Protein 8K6Q (pdb70)

InterPro domains:
  IPR000626 Ubiquitin-like domain [PS50053] (55-122)
  IPR001841 Zinc finger, RING-type [PS50089] (282-324)
  IPR001841 Zinc finger, RING-type [SM00184] (282-326)
  IPR001876 Zinc finger, RanBP2-type [PS01358] (197-216)
  IPR001876 Zinc finger, RanBP2-type [PS50199] (197-222)
  IPR001876 Zinc finger, RanBP2-type [SM00547] (195-219)
  IPR013083 Zinc finger, RING/FYVE/PHD-type [G3DSA:3.30.40.10] (276-365)
  IPR017907 Zinc finger, RING-type, conserved site [PS00518] (300-309)
  IPR027370 Zinc finger, RING-type, eukaryotic [PF13445] (282-324)
  IPR029071 Ubiquitin-like domain superfamily [SSF54236] (49-130)
  IPR036443 Zinc finger, RanBP2-ty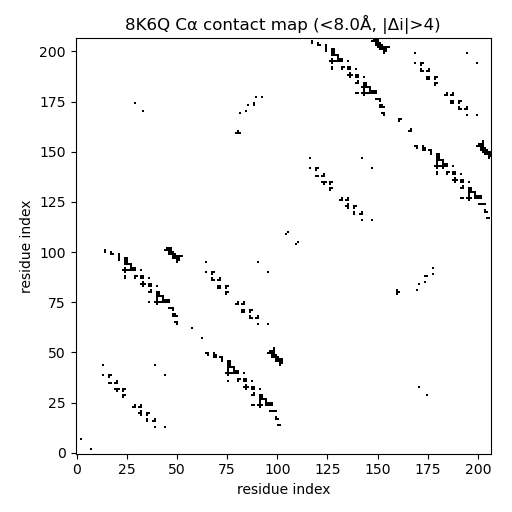pe superfamily [SSF90209] (192-220)
  IPR044066 TRIAD supradomain [PS51873] (278-506)
  IPR047557 Heme-oxidized IRP2 ubiquitin ligase 1, Rcat domain [cd20358] (438-510)
  IPR047558 Heme-oxidized IRP2 ubiquitin ligase 1, BRcat domain [cd20345] (361-425)
  IPR047559 Heme-oxidized IRP2 ubiquitin ligase 1, modified RING finger, HC subclass [cd16633] (273-328)
  IPR051628 Linear Ubiquitination-Associated E3 Ligases [PTHR22770] (3-498)
  IPR057468 HOIL-1/Sharpin, LUBAC thetering domain [PF25393] (10-51)

Radius of gyration: 19.01 Å; Cα contacts (8 Å, |Δi|>4): 350; chains: 4; bounding box: 52×43×64 Å

Solvent-accessible surface area: 12321 Å² total; per-residue (Å²): 97,141,68,38,139,133,113,94,89,101,54,118,82,6,90,69,27,4,133,47,0,30,193,6,0,51,50,22,66,40,76,63,0,0,107,6,0,8,65,0,0,82,106,147,11,68,0,19,4,113,43,125,86,154,116,80,183,155,85,124,105,44,79,87,5,62,96,36,2,120,41,0,11,165,5,0,34,43,9,49,13,50,55,0,0,92,2,0,1,10,0,0,55,59,147,14,78,4,40,26,115,42,147,96,137,72,43,147,136,100,67,99,113,55,111,81,9,89,103,30,5,128,46,0,28,190,6,0,49,50,23,66,55,105,64,0,26,127,6,0,48,56,0,0,93,103,151,8,69,5,18,4,89,50,131,93,145,131,149,132,45,166,52,126,125,55,43,84,5,31,12,22,2,16,3,0,16,48,6,0,37,32,19,67,73,116,55,0,54,129,4,0,62,39,0,0,99,53,149,14,77,4,43,26,107,42,154

Foldseek 3Di:
DPPDPVVVVVVVVLVVLVVQLVVCVVVVVVVSNVVSVVVCVVVVDPDDDDDDDDDDD/DDPLVVVLVVLVVQLVVCVVVVNVVSVVVSVVSCVVVVPDDDDDDD/DPPDPVVVVVVVVLVVLVVQLVVCVVVVVVVSNVVSVVVCVVVVPPDDDDDDDDDD/DDPDDLSVVLVVLVVQLVVCVVVVNVVSVVVSVVSCVVVVPDDDDDDD

Sequence (207 aa):
GPGSEFMDEKTKKAEEMALSLTRAVAGGDEQVAMKCAIWLAEQRVPLSVQLKPEVSPMDEKTKKAEEMALSLTRAVAGGDEQVAMKCAIWLAEQRVPLSVQLKGPGSEFMDEKTKKAEEMALSLTTRAVAGGDEQVAMKCAIWLAEQRVPLSVQLKPEVSEFMDEKTKKAEEEMALSLTRAVAGGDEQVAMKCAIWLAEQRVPLSVQLK

GO terms:
  GO:0140311 protein sequestering activity (F, IDA)
  GO:0005515 protein binding (F, IPI)
  GO:0097039 protein linear polyubiquitination (P, IDA)
  GO:0004842 ubiquitin-protein transferase activity (F, IDA)
  GO:0043123 positive regulation of canonical NF-kappaB signal transduction (P, IDA)
  GO:0043130 ubiquitin binding (F, IDA)
  GO:0071797 LUBAC complex (C, IDA)
  GO:0050852 T cell receptor signaling pathway (P, IDA)
  GO:0000209 protein polyubiquitination (P, IDA)
  GO:0061630 ubiquitin protein ligase activity (F, EXP)
  GO:0042742 defense response to bacterium (P, IMP)
  GO:0043161 proteasome-mediated ubiquitin-dependent protein catabolic process (P, IMP)
  GO:0005829 cytosol (C, TAS)
  GO:0042802 identical protein binding (F, IPI)
  GO:0003713 transcription coactivator activity (F, IDA)

B-factor: mean 28.7, std 14.28, range [12.23, 92.23]

Organism: Homo sapiens (NCBI:txid9606)

Secondary structure (DSSP, 8-state):
-TT-HHHHHHHHHHHHHHHHHHHHHHHT-HHHHHHHHHHHHHHT--EEEEEPPPP-/-TT-HHHHHHHHHHHHHHHHHHHHHHTT-HHHHHHHHHHHHHHT--EEEEEPPP---/--SSHHHHHHHHHHHHHHHHHHHT-HHHHHHHHHHHHHHT--EEEEE-/--HHHHHHHHHHHHHHHHHHHT-HHHHHHHHHHHHHTT--EEEEE-

Nearest PDB structures (foldseek):
  5y3t-assembly1_C  TM=9.744E-01  e=4.921E-02  Mus musculus
  5hea-assembly1_A  TM=7.546E-01  e=6.068E+00  Streptococcus parasanguinis FW213
  8k6q-assembly1_D  TM=1.009E+00  e=1.073E-05  Homo sapiens
  5y3t-assembly1_C  TM=9.885E-01  e=4.835E-02  Mus musculus
  4g07-assembly1_A-2  TM=8.315E-01  e=4.672E+00  Brucella suis 1330

Structure (mmCIF, N/CA/C/O backbone):
data_8K6Q
#
_entry.id   8K6Q
#
_cell.length_a   44.584
_cell.length_b   36.706
_cell.length_c   54.581
_cell.angle_alpha   90.000
_cell.angle_beta   95.251
_cell.angle_gamma   90.000
#
_symmetry.space_group_name_H-M   'P 1 21 1'
#
loop_
_entity.id
_entity.type
_entity.pdbx_description
1 polymer 'RanBP-type and C3HC4-type zinc finger-containing protein 1'
2 water water
#
loop_
_atom_site.group_PDB
_atom_site.id
_atom_site.type_symbol
_atom_site.label_atom_id
_atom_site.label_alt_id
_atom_site.label_comp_id
_atom_site.label_asym_id
_atom_site.label_entity_id
_atom_site.label_seq_id
_atom_site.pdbx_PDB_ins_code
_atom_site.Cartn_x
_atom_site.Cartn_y
_atom_site.Cartn_z
_atom_site.occupancy
_atom_site.B_iso_or_equiv
_atom_site.auth_seq_id
_atom_site.auth_comp_id
_atom_site.auth_asym_id
_atom_site.auth_atom_id
_atom_site.pdbx_PDB_model_num
ATOM 1 N N . GLY A 1 1 ? 3.85700 17.19500 -44.33800 1.000 63.47866 -5 GLY B N 1
ATOM 2 C CA . GLY A 1 1 ? 3.60600 18.36000 -43.51000 1.000 66.38954 -5 GLY B CA 1
ATOM 3 C C . GLY A 1 1 ? 2.20200 18.39000 -42.94000 1.000 67.57652 -5 GLY B C 1
ATOM 4 O O . GLY A 1 1 ? 1.57000 17.34500 -42.78000 1.000 65.82895 -5 GLY B O 1
ATOM 5 N N . PRO A 1 2 ? 1.70700 19.58800 -42.63500 1.000 69.97155 -4 PRO B N 1
ATOM 6 C CA . PRO A 1 2 ? 0.35600 19.70500 -42.07800 1.000 67.98710 -4 PRO B CA 1
ATOM 7 C C . PRO A 1 2 ? -0.70100 19.32100 -43.10200 1.000 59.81507 -4 PRO B C 1
ATOM 8 O O . PRO A 1 2 ? -0.56500 19.57500 -44.30100 1.000 60.28091 -4 PRO B O 1
ATOM 12 N N . GLY A 1 3 ? -1.76700 18.70000 -42.61100 1.000 46.38451 -3 GLY B N 1
ATOM 13 C CA . GLY A 1 3 ? -2.83400 18.26200 -43.48800 1.000 40.08902 -3 GLY B CA 1
ATOM 14 C C . GLY A 1 3 ? -2.48100 17.08100 -44.36700 1.000 36.34910 -3 GLY B C 1
ATOM 15 O O . GLY A 1 3 ? -2.85700 17.05800 -45.54600 1.000 41.50761 -3 GLY B O 1
ATOM 16 N N . SER A 1 4 ? -1.78500 16.09200 -43.82800 1.000 26.40317 -2 SER B N 1
ATOM 17 C CA . SER A 1 4 ? -1.34600 14.98600 -44.66000 1.000 23.53703 -2 SER B CA 1
ATOM 18 C C . SER A 1 4 ? -2.40800 13.88900 -44.70400 1.000 21.81841 -2 SER B C 1
ATOM 19 O O . SER A 1 4 ? -3.25200 13.76000 -43.81400 1.000 21.34203 -2 SER B O 1
ATOM 22 N N . GLU A 1 5 ? -2.30900 13.04700 -45.73200 1.000 19.24441 -1 GLU B N 1
ATOM 23 C CA . GLU A 1 5 ? -3.16500 11.86900 -45.79100 1.000 19.47339 -1 GLU B CA 1
ATOM 24 C C . GLU A 1 5 ? -2.96300 10.97700 -44.57200 1.000 16.91519 -1 GLU B C 1
ATOM 25 O O . GLU A 1 5 ? -3.93100 10.43000 -44.03400 1.000 19.26284 -1 GLU B O 1
ATOM 31 N N . PHE A 1 6 ? -1.71100 10.81400 -44.13000 1.000 17.82056 0 PHE B N 1
ATOM 32 C CA . PHE A 1 6 ? -1.42800 9.97300 -42.97000 1.000 13.95694 0 PHE B CA 1
ATOM 33 C C . PHE A 1 6 ? -2.11000 10.51600 -41.73400 1.000 15.82821 0 PHE B C 1
ATOM 34 O O . PHE A 1 6 ? -2.69300 9.75900 -40.94500 1.000 19.22336 0 PHE B O 1
ATOM 42 N N . MET A 1 7 ? -2.01600 11.83000 -41.52900 1.000 16.72043 1 MET B N 1
ATOM 43 C CA . MET A 1 7 ? -2.64400 12.41000 -40.34900 1.000 17.30734 1 MET B CA 1
ATOM 44 C C . MET A 1 7 ? -4.15100 12.19200 -40.37600 1.000 20.67616 1 MET B C 1
ATOM 45 O O . MET A 1 7 ? -4.77200 11.93000 -39.33800 1.000 19.56814 1 MET B O 1
ATOM 50 N N . ASP A 1 8 ? -4.76400 12.27800 -41.55700 1.000 19.32600 2 ASP B N 1
ATOM 51 C CA . ASP A 1 8 ? -6.19900 12.03500 -41.62700 1.000 17.27839 2 ASP B CA 1
ATOM 52 C C . ASP A 1 8 ? -6.52200 10.57200 -41.35800 1.000 20.81565 2 ASP B C 1
ATOM 53 O O . ASP A 1 8 ? -7.53100 10.27200 -40.70300 1.000 19.95239 2 ASP B O 1
ATOM 58 N N . GLU A 1 9 ? -5.67600 9.65400 -41.83100 1.000 22.58429 3 GLU B N 1
ATOM 59 C CA . GLU A 1 9 ? -5.86300 8.24100 -41.49700 1.000 21.57364 3 GLU B CA 1
ATOM 60 C C . GLU A 1 9 ? -5.79600 8.02500 -39.99100 1.000 18.79173 3 GLU B C 1
ATOM 61 O O . GLU A 1 9 ? -6.63100 7.31500 -39.41300 1.000 20.57878 3 GLU B O 1
ATOM 67 N N . LYS A 1 10 ? -4.80400 8.62300 -39.33200 1.000 18.53380 4 LYS B N 1
ATOM 68 C CA . LYS A 1 10 ? -4.63000 8.37400 -37.90100 1.000 16.86518 4 LYS B CA 1
ATOM 69 C C . LYS A 1 10 ? -5.71800 9.05900 -37.08700 1.000 23.38438 4 LYS B C 1
ATOM 70 O O . LYS A 1 10 ? -6.14800 8.53100 -36.05200 1.000 20.46561 4 LYS B O 1
ATOM 76 N N . THR A 1 11 ? -6.18100 10.22600 -37.53700 1.000 18.91016 5 THR B N 1
ATOM 77 C CA . THR A 1 11 ? -7.27600 10.89100 -36.83600 1.000 19.75237 5 THR B CA 1
ATOM 78 C C . THR A 1 11 ? -8.55400 10.07700 -36.94900 1.000 21.33940 5 THR B C 1
ATOM 79 O O . THR A 1 11 ? -9.30900 9.95100 -35.97500 1.000 19.94976 5 THR B O 1
ATOM 83 N N . LYS A 1 12 ? -8.80500 9.51600 -38.13600 1.000 20.97357 6 LYS B N 1
ATOM 84 C CA . LYS A 1 12 ? -9.95900 8.64600 -38.33000 1.000 22.11844 6 LYS B CA 1
ATOM 85 C C . LYS A 1 12 ? -9.89600 7.44900 -37.38900 1.000 21.21833 6 LYS B C 1
ATOM 86 O O . LYS A 1 12 ? -10.90000 7.08700 -36.76000 1.000 21.36835 6 LYS B O 1
ATOM 92 N N . LYS A 1 13 ? -8.71400 6.84000 -37.26200 1.000 19.23652 7 LYS B N 1
ATOM 93 C CA . LYS A 1 13 ? -8.55400 5.70000 -36.36600 1.000 20.25506 7 LYS B CA 1
ATOM 94 C C . LYS A 1 13 ? -8.78400 6.11600 -34.91800 1.000 22.39216 7 LYS B C 1
ATOM 95 O O . LYS A 1 13 ? -9.46600 5.41500 -34.16000 1.000 20.03924 7 LYS B O 1
ATOM 101 N N . ALA A 1 14 ? -8.24100 7.26400 -34.52000 1.000 16.53356 8 ALA B N 1
ATOM 102 C CA . ALA A 1 14 ? -8.44200 7.71300 -33.14000 1.000 15.67293 8 ALA B CA 1
ATOM 103 C C . ALA A 1 14 ? -9.90700 8.01500 -32.85000 1.000 20.37613 8 ALA B C 1
ATOM 104 O O . ALA A 1 14 ? -10.39600 7.73600 -31.74500 1.000 19.24178 8 ALA B O 1
ATOM 106 N N . GLU A 1 15 ? -10.62500 8.59400 -33.81400 1.000 15.89927 9 GLU B N 1
ATOM 107 C CA . GLU A 1 15 ? -12.05000 8.83900 -33.59800 1.000 21.24465 9 GLU B CA 1
ATOM 108 C C . GLU A 1 15 ? -12.83100 7.53500 -33.45000 1.000 20.88408 9 GLU B C 1
ATOM 109 O O . GLU A 1 15 ? -13.73600 7.44100 -32.60700 1.000 19.83133 9 GLU B O 1
ATOM 115 N N . GLU A 1 16 ? -12.50900 6.52700 -34.26400 1.000 16.85465 10 GLU B N 1
ATOM 116 C CA . GLU A 1 16 ? -13.10300 5.19900 -34.10200 1.000 16.65726 10 GLU B CA 1
ATOM 117 C C . GLU A 1 16 ? -12.86700 4.66000 -32.70000 1.000 18.82594 10 GLU B C 1
ATOM 118 O O . GLU A 1 16 ? -13.77700 4.09600 -32.07200 1.000 19.30495 10 GLU B O 1
ATOM 124 N N . MET A 1 17 ? -11.62900 4.76900 -32.21500 1.000 18.64960 11 MET B N 1
ATOM 125 C CA . MET A 1 17 ? -11.30900 4.23400 -30.89700 1.000 17.61264 11 MET B CA 1
ATOM 126 C C . MET A 1 17 ? -12.02500 5.00200 -29.80300 1.000 18.68119 11 MET B C 1
ATOM 127 O O . MET A 1 17 ? -12.41200 4.41200 -28.78500 1.000 20.37086 11 MET B O 1
ATOM 132 N N . ALA A 1 18 ? -12.20400 6.31700 -29.97600 1.000 17.08100 12 ALA B N 1
AT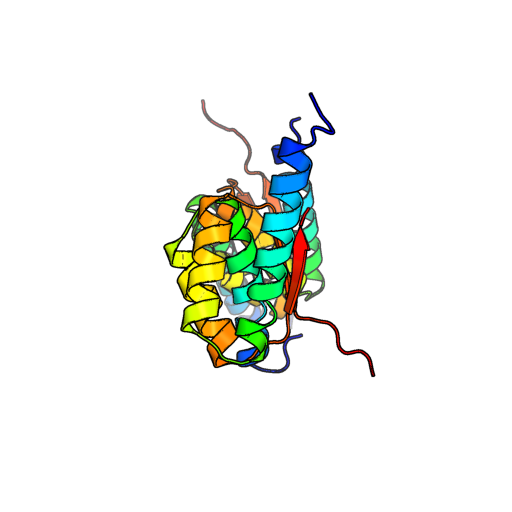OM 133 C CA . ALA A 1 18 ? -12.96900 7.05900 -28.97900 1.000 18.02058 12 ALA B CA 1
ATOM 134 C C . ALA A 1 18 ? -14.42100 6.60200 -28.95200 1.000 19.12861 12 ALA B C 1
ATOM 135 O O . ALA A 1 18 ? -15.02000 6.47600 -27.87500 1.000 18.38115 12 ALA B O 1
ATOM 137 N N . LEU A 1 19 ? -15.00900 6.36600 -30.12500 1.000 18.54696 13 LEU B N 1
ATOM 138 C CA . LEU A 1 19 ? -16.37700 5.86100 -30.18100 1.000 14.19644 13 LEU B CA 1
ATOM 139 C C . LEU A 1 19 ? -16.46700 4.46000 -29.58400 1.000 15.79926 13 LEU B C 1
ATOM 140 O O . LEU A 1 19 ? -17.43800 4.13600 -28.89000 1.000 20.13926 13 LEU B O 1
ATOM 145 N N . SER A 1 20 ? -15.44900 3.62100 -29.81900 1.000 16.15194 14 SER B N 1
ATOM 146 C CA . SER A 1 20 ? -15.44400 2.27300 -29.24400 1.000 16.05982 14 SER B CA 1
ATOM 147 C C . SER A 1 20 ? -15.32500 2.33100 -27.72500 1.000 15.61766 14 SER B C 1
ATOM 148 O O . SER A 1 20 ? -15.97500 1.56000 -27.01000 1.000 17.55210 14 SER B O 1
ATOM 151 N N . LEU A 1 21 ? -14.52100 3.26300 -27.21600 1.000 15.70451 15 LEU B N 1
ATOM 152 C CA . LEU A 1 21 ? -14.46200 3.47100 -25.77100 1.000 15.81769 15 LEU B CA 1
ATOM 153 C C . LEU A 1 21 ? -15.82400 3.86100 -25.21400 1.000 16.18352 15 LEU B C 1
ATOM 154 O O . LEU A 1 21 ? -16.27000 3.30900 -24.20100 1.000 15.58871 15 LEU B O 1
ATOM 159 N N . THR A 1 22 ? -16.49500 4.83100 -25.85100 1.000 14.73335 16 THR B N 1
ATOM 160 C CA . THR A 1 22 ? -17.79600 5.28100 -25.36200 1.000 13.80429 16 THR B CA 1
ATOM 161 C C . THR A 1 22 ? -18.78800 4.12500 -25.29300 1.000 16.60989 16 THR B C 1
ATOM 162 O O . THR A 1 22 ? -19.49800 3.95500 -24.29200 1.000 16.82307 16 THR B O 1
ATOM 166 N N . ARG A 1 23 ? -18.86600 3.33200 -26.36700 1.000 15.37816 17 ARG B N 1
ATOM 167 C CA . ARG A 1 23 ? -19.81200 2.21800 -26.40500 1.000 14.47279 17 ARG B CA 1
ATOM 168 C C . ARG A 1 23 ? -19.46200 1.16800 -25.36300 1.000 17.61001 17 ARG B C 1
ATOM 169 O O . ARG A 1 23 ? -20.34400 0.68600 -24.64300 1.000 19.18388 17 ARG B O 1
ATOM 177 N N . ALA A 1 24 ? -18.17600 0.82300 -25.25300 1.000 16.23616 18 ALA B N 1
ATOM 178 C CA . ALA A 1 24 ? -17.76000 -0.17700 -24.27300 1.000 16.77306 18 ALA B CA 1
ATOM 179 C C . ALA A 1 24 ? -18.08500 0.26700 -22.86200 1.000 16.52303 18 ALA B C 1
ATOM 180 O O . ALA A 1 24 ? -18.59000 -0.51800 -22.05300 1.000 19.41549 18 ALA B O 1
ATOM 182 N N . VAL A 1 25 ? -17.80300 1.52900 -22.53700 1.000 15.48870 19 VAL B N 1
ATOM 183 C CA . VAL A 1 25 ? -18.11500 2.01300 -21.20200 1.000 14.75703 19 VAL B CA 1
ATOM 184 C C . VAL A 1 25 ? -19.61600 1.97400 -20.95100 1.000 20.36034 19 VAL B C 1
ATOM 185 O O . VAL A 1 25 ? -20.06800 1.53500 -19.88900 1.000 19.78658 19 VAL B O 1
ATOM 189 N N . ALA A 1 26 ? -20.41200 2.41000 -21.92800 1.000 18.75751 20 ALA B N 1
ATOM 190 C CA . ALA A 1 26 ? -21.86100 2.44300 -21.75700 1.000 19.83133 20 ALA B CA 1
ATOM 191 C C . ALA A 1 26 ? -22.44200 1.05200 -21.53300 1.000 22.95538 20 ALA B C 1
ATOM 192 O O . ALA A 1 26 ? -23.42800 0.89800 -20.79600 1.000 23.31859 20 ALA B O 1
ATOM 194 N N . GLY A 1 27 ? -21.86300 0.03800 -22.15800 1.000 19.23652 21 GLY B N 1
ATOM 195 C CA . GLY A 1 27 ? -22.33200 -1.32900 -22.03700 1.000 20.69722 21 GLY B CA 1
ATOM 196 C C . GLY A 1 27 ? -21.67500 -2.15600 -20.95600 1.000 21.32887 21 GLY B C 1
ATOM 197 O O . GLY A 1 27 ? -21.97500 -3.35400 -20.83300 1.000 25.28987 21 GLY B O 1
ATOM 198 N N . GLY A 1 28 ? -20.77800 -1.56500 -20.17200 1.000 19.94450 22 GLY B N 1
ATOM 199 C CA . GLY A 1 28 ? -20.10000 -2.30600 -19.12600 1.000 22.41848 22 GLY B CA 1
ATOM 200 C C . GLY A 1 28 ? -19.07000 -3.30000 -19.61300 1.000 24.89509 22 GLY B C 1
ATOM 201 O O . GLY A 1 28 ? -18.77100 -4.26700 -18.90700 1.000 27.49277 22 GLY B O 1
ATOM 202 N N . ASP A 1 29 ? -18.51000 -3.08600 -20.80400 1.000 22.85537 23 ASP B N 1
ATOM 203 C CA . ASP A 1 29 ? -17.51000 -3.98700 -21.38400 1.000 20.89987 23 ASP B CA 1
ATOM 204 C C . ASP A 1 29 ? -16.13800 -3.54500 -20.88500 1.000 24.86614 23 ASP B C 1
ATOM 205 O O . ASP A 1 29 ? -15.41900 -2.79300 -21.54800 1.000 23.24226 23 ASP B O 1
ATOM 210 N N . GLU A 1 30 ? -15.76000 -4.04700 -19.70800 1.000 26.44264 24 GLU B N 1
ATOM 211 C CA . GLU A 1 30 ? -14.57100 -3.54700 -19.02400 1.000 23.55809 24 GLU B CA 1
ATOM 212 C C . GLU A 1 30 ? -13.29400 -3.86800 -19.79100 1.000 25.30830 24 GLU B C 1
ATOM 213 O O . GLU A 1 30 ? -12.37200 -3.04000 -19.83600 1.000 24.16606 24 GLU B O 1
ATOM 219 N N . GLN A 1 31 ? -13.21600 -5.05500 -20.40900 1.000 26.80585 25 GLN B N 1
ATOM 220 C CA . GLN A 1 31 ? -11.98900 -5.42500 -21.10700 1.000 27.79017 25 GLN B CA 1
ATOM 221 C C . GLN A 1 31 ? -11.76900 -4.55500 -22.33400 1.000 23.45281 25 GLN B C 1
ATOM 222 O O . GLN A 1 31 ? -10.65300 -4.07500 -22.57000 1.000 25.95311 25 GLN B O 1
ATOM 228 N N . VAL A 1 32 ? -12.81900 -4.32600 -23.12000 1.000 24.47399 26 VAL B N 1
ATOM 229 C CA . VAL A 1 32 ? -12.67800 -3.49000 -24.30500 1.000 21.32361 26 VAL B CA 1
ATOM 230 C C . VAL A 1 32 ? -12.42300 -2.03700 -23.90700 1.000 21.36309 26 VAL B C 1
ATOM 231 O O . VAL A 1 32 ? -11.62100 -1.33800 -24.54000 1.000 21.44468 26 VAL B O 1
ATOM 235 N N . ALA A 1 33 ? -13.10000 -1.55400 -22.86200 1.000 19.62604 27 ALA B N 1
ATOM 236 C CA . ALA A 1 33 ? -12.85000 -0.18500 -22.41400 1.000 16.62305 27 ALA B CA 1
ATOM 237 C C . ALA A 1 33 ? -11.38500 0.01800 -22.04500 1.000 16.64673 27 ALA B C 1
ATOM 238 O O . ALA A 1 33 ? -10.77500 1.02900 -22.41600 1.000 18.41273 27 ALA B O 1
ATOM 240 N N . MET A 1 34 ? -10.79500 -0.92900 -21.31100 1.000 19.79185 28 MET B N 1
ATOM 241 C CA . MET A 1 34 ? -9.39100 -0.78400 -20.93900 1.000 22.12371 28 MET B CA 1
ATOM 242 C C . MET A 1 34 ? -8.47700 -0.80900 -22.16100 1.000 22.97381 28 MET B C 1
ATOM 243 O O . MET A 1 34 ? -7.52500 -0.02400 -22.24200 1.000 20.11031 28 MET B O 1
ATOM 248 N N . LYS A 1 35 ? -8.71900 -1.73200 -23.10300 1.000 21.06305 29 LYS B N 1
ATOM 249 C CA . LYS A 1 35 ? -7.85800 -1.79500 -24.28500 1.000 19.32337 29 LYS B CA 1
ATOM 250 C C . LYS A 1 35 ? -7.98300 -0.53300 -25.13000 1.000 20.04451 29 LYS B C 1
ATOM 251 O O . LYS A 1 35 ? -6.98100 -0.05700 -25.67900 1.000 22.55797 29 LYS B O 1
ATOM 257 N N . CYS A 1 36 ? -9.19200 0.03600 -25.23200 1.000 19.77869 30 CYS B N 1
ATOM 258 C CA . CYS A 1 36 ? -9.35200 1.30100 -25.95100 1.000 18.60486 30 CYS B CA 1
ATOM 259 C C . CYS A 1 36 ? -8.59200 2.42900 -25.25500 1.000 21.21570 30 CYS B C 1
ATOM 260 O O . CYS A 1 36 ? -7.92700 3.24100 -25.91200 1.000 21.47100 30 CYS B O 1
ATOM 263 N N . ALA A 1 37 ? -8.67700 2.49300 -23.92700 1.000 18.65750 31 ALA B N 1
ATOM 264 C CA . ALA A 1 37 ? -7.97700 3.56100 -23.21200 1.000 19.63130 31 ALA B CA 1
ATOM 265 C C . ALA A 1 37 ? -6.46300 3.40400 -23.32200 1.000 22.48691 31 ALA B C 1
ATOM 266 O O . ALA A 1 37 ? -5.74600 4.40500 -23.48700 1.000 22.41848 31 ALA B O 1
ATOM 268 N N . ILE A 1 38 ? -5.95100 2.16800 -23.24600 1.000 18.63118 32 ILE B N 1
ATOM 269 C CA . ILE A 1 38 ? -4.51800 1.92000 -23.44800 1.000 22.59745 32 ILE B CA 1
ATOM 270 C C . ILE A 1 38 ? -4.07300 2.44700 -24.80200 1.000 22.68167 32 ILE B C 1
ATOM 271 O O . ILE A 1 38 ? -3.04400 3.13200 -24.92500 1.000 23.16330 32 ILE B O 1
ATOM 276 N N . TRP A 1 39 ? -4.81900 2.10300 -25.85000 1.000 22.74746 33 TRP B N 1
ATOM 277 C CA . TRP A 1 39 ? -4.45200 2.51300 -27.19800 1.000 23.66336 33 TRP B CA 1
ATOM 278 C C . TRP A 1 39 ? -4.42600 4.03100 -27.30800 1.000 27.53225 33 TRP B C 1
ATOM 279 O O . TRP A 1 39 ? -3.47600 4.61400 -27.84100 1.000 23.84496 33 TRP B O 1
ATOM 290 N N . LEU A 1 40 ? -5.46900 4.68500 -26.79400 1.000 21.76840 34 LEU B N 1
ATOM 291 C CA . LEU A 1 40 ? -5.53300 6.14200 -26.84900 1.000 16.76517 34 LEU B CA 1
ATOM 292 C C . LEU A 1 40 ? -4.37600 6.77700 -26.09400 1.000 22.77642 34 LEU B C 1
ATOM 293 O O . LEU A 1 40 ? -3.77900 7.75400 -26.56100 1.000 22.22372 34 LEU B O 1
ATOM 298 N N . ALA A 1 41 ? -4.03400 6.22800 -24.92900 1.000 20.63668 35 ALA B N 1
ATOM 299 C CA . ALA A 1 41 ? -2.94100 6.80100 -24.15000 1.000 19.39443 35 ALA B CA 1
ATOM 300 C C . ALA A 1 41 ? -1.59200 6.58800 -24.83400 1.000 28.63238 35 ALA B C 1
ATOM 301 O O . ALA A 1 41 ? -0.73900 7.48000 -24.81200 1.000 25.26092 35 ALA B O 1
ATOM 303 N N . GLU A 1 42 ? -1.37700 5.41200 -25.43100 1.000 22.58165 36 GLU B N 1
ATOM 304 C CA . GLU A 1 42 ? -0.13600 5.15600 -26.16300 1.000 24.38187 36 GLU B CA 1
ATOM 305 C C . GLU A 1 42 ? 0.07200 6.18400 -27.26500 1.000 26.55845 36 GLU B C 1
ATOM 306 O O . GLU A 1 42 ? 1.20100 6.62100 -27.51500 1.000 34.79628 36 GLU B O 1
ATOM 312 N N . GLN A 1 43 ? -1.00700 6.60400 -27.91900 1.000 24.55294 37 GLN B N 1
ATOM 313 C CA . GLN A 1 43 ? -0.91200 7.57300 -29.00000 1.000 24.77139 37 GLN B CA 1
ATOM 314 C C . GLN A 1 43 ? -0.93600 9.01500 -28.51900 1.000 24.08973 37 GLN B C 1
ATOM 315 O O . GLN A 1 43 ? -0.72300 9.92400 -29.32900 1.000 25.32146 37 GLN B O 1
ATOM 321 N N . ARG A 1 44 ? -1.18100 9.24200 -27.22700 1.000 23.01329 38 ARG B N 1
ATOM 322 C CA . ARG A 1 44 ? -1.23200 10.58200 -26.64200 1.000 24.81087 38 ARG B CA 1
ATOM 323 C C . ARG A 1 44 ? -2.18500 11.48500 -27.42200 1.000 25.24250 38 ARG B C 1
ATOM 324 O O . ARG A 1 44 ? -1.88000 12.63400 -27.75000 1.000 27.96388 38 ARG B O 1
ATOM 332 N N . VAL A 1 45 ? -3.35800 10.93900 -27.71600 1.000 23.07119 39 VAL B N 1
ATOM 333 C CA . VAL A 1 45 ? -4.40700 11.65700 -28.44900 1.000 25.07406 39 VAL B CA 1
ATOM 334 C C . VAL A 1 45 ? -4.92900 12.80100 -27.59100 1.000 27.56646 39 VAL B C 1
ATOM 335 O O . VAL A 1 45 ? -5.15900 12.60600 -26.38500 1.000 29.59829 39 VAL B O 1
ATOM 339 N N . PRO A 1 46 ? -5.13100 14.01600 -28.14100 1.000 26.29526 40 PRO B N 1
ATOM 340 C CA . PRO A 1 46 ? -5.75000 15.09500 -27.35400 1.000 25.78467 40 PRO B CA 1
ATOM 341 C C . PRO A 1 46 ? -7.24300 14.87300 -27.18200 1.000 28.43762 40 PRO B C 1
ATOM 342 O O . PRO A 1 46 ? -8.07000 15.43000 -27.90800 1.000 33.36189 40 PRO B O 1
ATOM 346 N N . LEU A 1 47 ? -7.58800 14.04700 -26.21300 1.000 27.72174 41 LEU B N 1
ATOM 347 C CA . LEU A 1 47 ? -8.94200 13.55500 -26.03400 1.000 30.54050 41 LEU B CA 1
ATOM 348 C C . LEU A 1 47 ? -9.63800 14.36500 -24.95100 1.000 29.86148 41 LEU B C 1
ATOM 349 O O . LEU A 1 47 ? -9.03000 14.70100 -23.93100 1.000 38.77833 41 LEU B O 1
ATOM 354 N N . SER A 1 48 ? -10.90200 14.70400 -25.18300 1.000 18.55749 42 SER B N 1
ATOM 355 C CA . SER A 1 48 ? -11.76100 15.28700 -24.15700 1.000 17.61264 42 SER B CA 1
ATOM 356 C C . SER A 1 48 ? -12.81900 14.27300 -23.75800 1.000 18.08901 42 SER B C 1
ATOM 357 O O . SER A 1 48 ? -13.69700 13.94500 -24.56600 1.000 16.35986 42 SER B O 1
ATOM 360 N N . VAL A 1 49 ? -12.78600 13.81400 -22.50000 1.000 18.39694 43 VAL B N 1
ATOM 361 C CA . VAL A 1 49 ? -13.75700 12.84900 -21.99000 1.000 17.53894 43 VAL B CA 1
ATOM 362 C C . VAL A 1 49 ? -14.64400 13.56500 -20.98100 1.000 17.36261 43 VAL B C 1
ATOM 363 O O . VAL A 1 49 ? -14.16100 14.02500 -19.94000 1.000 21.60259 43 VAL B O 1
ATOM 367 N N . GLN A 1 50 ? -15.93200 13.69400 -21.29000 1.000 15.94665 44 GLN B N 1
ATOM 368 C CA . GLN A 1 50 ? -16.88200 14.30900 -20.36600 1.000 14.59122 44 GLN B CA 1
ATOM 369 C C . GLN A 1 50 ? -18.07500 13.39100 -20.13700 1.000 14.18328 44 GLN B C 1
ATOM 370 O O . GLN A 1 50 ? -18.31100 12.43300 -20.87600 1.000 18.39694 44 GLN B O 1
ATOM 376 N N . LEU A 1 51 ? -18.83100 13.67200 -19.08300 1.000 16.72832 45 LEU B N 1
ATOM 377 C CA . LEU A 1 51 ? -20.06700 12.94000 -18.90600 1.000 16.56778 45 LEU B CA 1
ATOM 378 C C . LEU A 1 51 ? -21.06700 13.40000 -19.95900 1.000 19.53655 45 LEU B C 1
ATOM 379 O O . LEU A 1 51 ? -21.15500 14.59400 -20.27700 1.000 21.07095 45 LEU B O 1
ATOM 384 N N . LYS A 1 52 ? -21.79100 12.44000 -20.53100 1.000 18.50222 46 LYS B N 1
ATOM 385 C CA . LYS A 1 52 ? -22.79500 12.75500 -21.55200 1.000 18.67066 46 LYS B CA 1
ATOM 386 C C . LYS A 1 52 ? -23.94200 13.55600 -20.95000 1.000 22.03159 46 LYS B C 1
ATOM 387 O O . LYS A 1 52 ? -24.44500 13.20500 -19.87600 1.000 22.64219 46 LYS B O 1
ATOM 393 N N . PRO A 1 53 ? -24.38800 14.62200 -21.60000 1.000 21.79998 47 PRO B N 1
ATOM 394 C CA . PRO A 1 53 ? -25.49300 15.41500 -21.05600 1.000 26.26104 47 PRO B CA 1
ATOM 395 C C . PRO A 1 53 ? -26.84000 14.73800 -21.25000 1.000 24.63190 47 PRO B C 1
ATOM 396 O O . PRO A 1 53 ? -27.05300 13.96500 -22.18700 1.000 26.72426 47 PRO B O 1
ATOM 400 N N . GLU A 1 54 ? -27.75900 15.05000 -20.33200 1.000 25.76888 48 GLU B N 1
ATOM 401 C CA . GLU A 1 54 ? -29.14500 14.61700 -20.44500 1.000 25.46884 48 GLU B CA 1
ATOM 402 C C . GLU A 1 54 ? -29.86300 15.53100 -21.42800 1.000 35.53847 48 GLU B C 1
ATOM 403 O O . GLU A 1 54 ? -29.98700 16.73500 -21.18000 1.000 37.99666 48 GLU B O 1
ATOM 409 N N . VAL A 1 55 ? -30.33200 14.96700 -22.54400 1.000 35.83324 49 VAL B N 1
ATOM 410 C CA . VAL A 1 55 ? -30.85300 15.78300 -23.64000 1.000 44.68430 49 VAL B CA 1
ATOM 411 C C . VAL A 1 55 ? -32.26200 15.36600 -24.05900 1.000 51.78516 49 VAL B C 1
ATOM 412 O O . VAL A 1 55 ? -32.78200 15.86200 -25.06700 1.000 55.53561 49 VAL B O 1
ATOM 416 N N . SER A 1 56 ? -32.90200 14.48900 -23.28500 1.000 54.55391 50 SER B N 1
ATOM 417 C CA . SER A 1 56 ? -34.18900 13.93100 -23.69300 1.000 67.18174 50 SER B CA 1
ATOM 418 C C . SER A 1 56 ? -35.28800 15.00700 -23.68000 1.000 74.21416 50 SER B C 1
ATOM 419 O O . SER A 1 56 ? -35.21400 15.96200 -22.90900 1.000 76.53549 50 SER B O 1
ATOM 422 N N . PRO A 1 57 ? -36.32300 14.87300 -24.54400 1.000 78.39887 51 PRO B N 1
ATOM 423 C CA . PRO A 1 57 ? -37.20200 15.99200 -24.93900 1.000 82.08879 51 PRO B CA 1
ATOM 424 C C . PRO A 1 57 ? -37.86100 16.74700 -23.79100 1.000 88.22900 51 PRO B C 1
ATOM 425 O O . PRO A 1 57 ? -38.58600 17.69900 -24.07800 1.000 92.22685 51 PRO B O 1
ATOM 429 N N . MET B 1 7 ? -25.28100 16.56500 -6.10200 1.000 57.73324 1 MET D N 1
ATOM 430 C CA . MET B 1 7 ? -24.17300 15.84000 -6.72100 1.000 54.46179 1 MET D CA 1
ATOM 431 C C . MET B 1 7 ? -23.66400 14.72800 -5.80400 1.000 48.39528 1 MET D C 1
ATOM 432 O O . MET B 1 7 ? -22.86200 14.96900 -4.90100 1.000 46.62401 1 MET D O 1
ATOM 437 N N . ASP B 1 8 ? -24.14100 13.50900 -6.04400 1.000 42.17085 2 ASP D N 1
ATOM 438 C CA . ASP B 1 8 ? -23.83700 12.38100 -5.17600 1.000 41.37338 2 ASP D CA 1
ATOM 439 C C . ASP B 1 8 ? -22.36700 11.98500 -5.29500 1.000 38.49935 2 ASP D C 1
ATOM 440 O O . ASP B 1 8 ? -21.64900 12.40800 -6.20600 1.000 29.66408 2 ASP D O 1
ATOM 445 N N . GLU B 1 9 ? -21.93000 11.12500 -4.36900 1.000 34.01987 3 GLU D N 1
ATOM 446 C CA . GLU B 1 9 ? -20.52600 10.72500 -4.33600 1.000 38.20195 3 GLU D CA 1
ATOM 447 C C . GLU B 1 9 ? -20.14100 9.90800 -5.56500 1.000 30.86423 3 GLU D C 1
ATOM 448 O O . GLU B 1 9 ? -18.98900 9.95600 -6.00900 1.000 27.95335 3 GLU D O 1
ATOM 454 N N . LYS B 1 10 ? -21.08500 9.17300 -6.14300 1.000 25.62412 4 LYS D N 1
ATOM 455 C CA . LYS B 1 10 ? -20.75000 8.38600 -7.31700 1.000 27.20589 4 LYS D CA 1
ATOM 456 C C . LYS B 1 10 ? -20.59000 9.27800 -8.54100 1.000 25.27671 4 LYS D C 1
ATOM 457 O O . LYS B 1 10 ? -19.67800 9.06200 -9.35500 1.000 23.91866 4 LYS D O 1
ATOM 463 N N . THR B 1 11 ? -21.42900 10.30800 -8.66300 1.000 22.47638 5 THR D N 1
ATOM 464 C CA . THR B 1 11 ? -21.27600 11.24900 -9.77100 1.000 25.84784 5 THR D CA 1
ATOM 465 C C . THR B 1 11 ? -19.98900 12.05900 -9.63600 1.000 19.86554 5 THR D C 1
ATOM 466 O O . THR B 1 11 ? -19.30200 12.32500 -10.63400 1.000 18.80225 5 THR D O 1
ATOM 470 N N . LYS B 1 12 ? -19.65300 12.47300 -8.40900 1.000 23.33964 6 LYS D N 1
ATOM 471 C CA . LYS B 1 12 ? -18.38300 13.15900 -8.18100 1.000 21.05516 6 LYS D CA 1
ATOM 472 C C . LYS B 1 12 ? -17.21900 12.29000 -8.62300 1.000 19.26810 6 LYS D C 1
ATOM 473 O O . LYS B 1 12 ? -16.31500 12.76100 -9.32700 1.000 19.91028 6 LYS D O 1
ATOM 479 N N . LYS B 1 13 ? -17.24000 11.00300 -8.26100 1.000 18.11270 7 LYS D N 1
ATOM 480 C CA . LYS B 1 13 ? -16.13800 10.14100 -8.67700 1.000 19.44707 7 LYS D CA 1
ATOM 481 C C . LYS B 1 13 ? -16.10900 9.95800 -10.19200 1.000 20.42087 7 LYS D C 1
ATOM 482 O O . LYS B 1 13 ? -15.02500 9.93700 -10.79200 1.000 19.78658 7 LYS D O 1
ATOM 488 N N . ALA B 1 14 ? -17.28000 9.82400 -10.83000 1.000 15.68083 8 ALA D N 1
ATOM 489 C CA . ALA B 1 14 ? -17.31800 9.70800 -12.28800 1.000 16.66779 8 ALA D CA 1
ATOM 490 C C . ALA B 1 14 ? -16.70000 10.93000 -12.95100 1.000 15.34658 8 ALA D C 1
ATOM 491 O O . ALA B 1 14 ? -15.93700 10.81000 -13.92400 1.000 16.82570 8 ALA D O 1
ATOM 493 N N . GLU B 1 15 ? -17.01900 12.12100 -12.44200 1.000 15.72557 9 GLU D N 1
ATOM 494 C CA . GLU B 1 15 ? -16.42800 13.33100 -13.00700 1.000 13.98852 9 GLU D CA 1
ATOM 495 C C . GLU B 1 15 ? -14.92300 13.36600 -12.78300 1.000 18.11007 9 GLU D C 1
ATOM 496 O O . GLU B 1 15 ? -14.16600 13.78200 -13.67500 1.000 17.23628 9 GLU D O 1
ATOM 502 N N . GLU B 1 16 ? -14.47100 12.93000 -11.59800 1.000 16.80991 10 GLU D N 1
ATOM 503 C CA . GLU B 1 16 ? -13.03700 12.83500 -11.32700 1.000 17.29681 10 GLU D CA 1
ATOM 504 C C . GLU B 1 16 ? -12.36200 11.86300 -12.28300 1.000 17.33892 10 GLU D C 1
ATOM 505 O O . GLU B 1 16 ? -11.28900 12.16100 -12.83100 1.000 18.09164 10 GLU D O 1
ATOM 511 N N . MET B 1 17 ? -12.99500 10.71600 -12.53000 1.000 13.57531 11 MET D N 1
ATOM 512 C CA . MET B 1 17 ? -12.42400 9.70600 -13.42400 1.000 13.20421 11 MET D CA 1
ATOM 513 C C . MET B 1 17 ? -12.38400 10.18600 -14.87000 1.000 17.20733 11 MET D C 1
ATOM 514 O O . MET B 1 17 ? -11.43300 9.87700 -15.60500 1.000 17.86004 11 MET D O 1
ATOM 519 N N . ALA B 1 18 ? -13.40600 10.92900 -15.30600 1.000 17.03889 12 ALA D N 1
ATOM 520 C CA . ALA B 1 18 ? -13.39500 11.46600 -16.66600 1.000 14.65439 12 ALA D CA 1
ATOM 521 C C . ALA B 1 18 ? -12.25600 12.45600 -16.85500 1.000 14.50963 12 ALA D C 1
ATOM 522 O O . ALA B 1 18 ? -11.55600 12.42500 -17.87700 1.000 15.35974 12 ALA D O 1
ATOM 524 N N . LEU B 1 19 ? -12.05500 13.34600 -15.88000 1.000 14.58859 13 LEU D N 1
ATOM 525 C CA . LEU B 1 19 ? -10.93100 14.27700 -15.94800 1.000 14.15170 13 LEU D CA 1
ATOM 526 C C . LEU B 1 19 ? -9.60100 13.54200 -15.88300 1.000 16.53356 13 LEU D C 1
ATOM 527 O O . LEU B 1 19 ? -8.66200 13.87600 -16.62000 1.000 16.43355 13 LEU D O 1
ATOM 532 N N . SER B 1 20 ? -9.50600 12.52600 -15.02100 1.000 14.90705 14 SER D N 1
ATOM 533 C CA . SER B 1 20 ? -8.25800 11.78100 -14.89900 1.000 14.22539 14 SER D CA 1
ATOM 534 C C . SER B 1 20 ? -7.95000 11.02000 -16.17400 1.000 13.75165 14 SER D C 1
ATOM 535 O O . SER B 1 20 ? -6.79100 10.96900 -16.60200 1.000 17.36524 14 SER D O 1
ATOM 538 N N . LEU B 1 21 ? -8.98200 10.44200 -16.80300 1.000 15.86243 15 LEU D N 1
ATOM 539 C CA . LEU B 1 21 ? -8.79300 9.75500 -18.07500 1.000 15.00180 15 LEU D CA 1
ATOM 540 C C . LEU B 1 21 ? -8.32900 10.72500 -19.14900 1.000 16.03613 15 LEU D C 1
ATOM 541 O O . LEU B 1 21 ? -7.41400 10.41600 -19.92300 1.000 16.39933 15 LEU D O 1
ATOM 546 N N . THR B 1 22 ? -8.93800 11.91400 -19.19400 1.000 13.55162 16 THR D N 1
ATOM 547 C CA . THR B 1 22 ? -8.52000 12.93200 -20.15800 1.000 15.12813 16 THR D CA 1
ATOM 548 C C . THR B 1 22 ? -7.03900 13.26800 -20.00900 1.000 15.89664 16 THR D C 1
ATOM 549 O O . THR B 1 22 ? -6.28500 13.28000 -20.99800 1.000 16.99151 16 THR D O 1
ATOM 553 N N . ARG 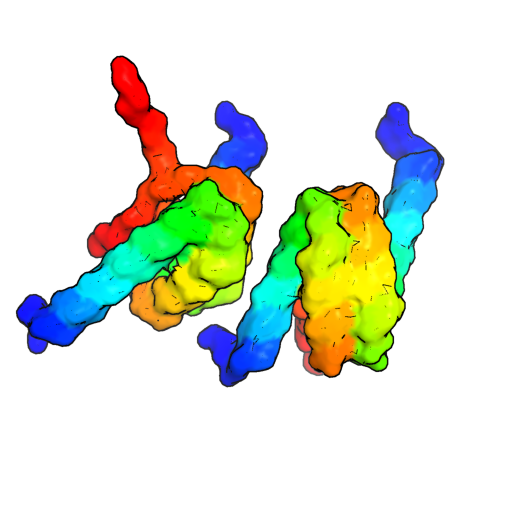B 1 23 ? -6.60000 13.55500 -18.78100 1.000 14.76230 17 ARG D N 1
ATOM 554 C CA . ARG B 1 23 ? -5.19600 13.90600 -18.58600 1.000 16.97309 17 ARG D CA 1
ATOM 555 C C . ARG B 1 23 ? -4.28300 12.71100 -18.83300 1.000 20.20242 17 ARG D C 1
ATOM 556 O O . ARG B 1 23 ? -3.18000 12.87100 -19.37500 1.000 19.06018 17 ARG D O 1
ATOM 564 N N . ALA B 1 24 ? -4.72900 11.50400 -18.45300 1.000 19.48128 18 ALA D N 1
ATOM 565 C CA . ALA B 1 24 ? -3.91000 10.30800 -18.63400 1.000 19.62867 18 ALA D CA 1
ATOM 566 C C . ALA B 1 24 ? -3.67400 10.01600 -20.10700 1.000 20.13662 18 ALA D C 1
ATOM 567 O O . ALA B 1 24 ? -2.55100 9.69300 -20.50700 1.000 21.77630 18 ALA D O 1
ATOM 569 N N . VAL B 1 25 ? -4.71300 10.12300 -20.93200 1.000 16.36249 19 VAL D N 1
ATOM 570 C CA . VAL B 1 25 ? -4.53400 9.84700 -22.35400 1.000 19.05755 19 VAL D CA 1
ATOM 571 C C . VAL B 1 25 ? -3.58300 10.87000 -22.97000 1.000 21.51574 19 VAL D C 1
ATOM 572 O O . VAL B 1 25 ? -2.64700 10.51100 -23.70000 1.000 23.96340 19 VAL D O 1
ATOM 576 N N . ALA B 1 26 ? -3.79500 12.15600 -22.66900 1.000 19.83396 20 ALA D N 1
ATOM 577 C CA . ALA B 1 26 ? -2.93900 13.19800 -23.23100 1.000 22.39742 20 ALA D CA 1
ATOM 578 C C . ALA B 1 26 ? -1.48500 13.01800 -22.81000 1.000 25.25040 20 ALA D C 1
ATOM 579 O O . ALA B 1 26 ? -0.56900 13.27500 -23.60000 1.000 28.37445 20 ALA D O 1
ATOM 581 N N . GLY B 1 27 ? -1.25100 12.57800 -21.57900 1.000 20.49719 21 GLY D N 1
ATOM 582 C CA . GLY B 1 27 ? 0.09400 12.40200 -21.06800 1.000 24.66348 21 GLY D CA 1
ATOM 583 C C . GLY B 1 27 ? 0.71500 11.04700 -21.30100 1.000 24.75034 21 GLY D C 1
ATOM 584 O O . GLY B 1 27 ? 1.84000 10.79300 -20.84900 1.000 27.15062 21 GLY D O 1
ATOM 585 N N . GLY B 1 28 ? 0.02000 10.15700 -21.99900 1.000 20.16821 22 GLY D N 1
ATOM 586 C CA . GLY B 1 28 ? 0.55700 8.83600 -22.26100 1.000 21.54469 22 GLY D CA 1
ATOM 587 C C . GLY B 1 28 ? 0.62800 7.92800 -21.05400 1.000 27.69279 22 GLY D C 1
ATOM 588 O O . GLY B 1 28 ? 1.45400 7.01000 -21.02400 1.000 30.25363 22 GLY D O 1
ATOM 589 N N . ASP B 1 29 ? -0.24300 8.13200 -20.06900 1.000 24.57400 23 ASP D N 1
ATOM 590 C CA . ASP B 1 29 ? -0.20900 7.37200 -18.81600 1.000 22.93959 23 ASP D CA 1
ATOM 591 C C . ASP B 1 29 ? -1.15900 6.18900 -18.94800 1.000 23.80022 23 ASP D C 1
ATOM 592 O O . ASP B 1 29 ? -2.34700 6.28200 -18.63900 1.000 22.69219 23 ASP D O 1
ATOM 597 N N . GLU B 1 30 ? -0.61500 5.04700 -19.38300 1.000 25.42673 24 GLU D N 1
ATOM 598 C CA . GLU B 1 30 ? -1.44600 3.90000 -19.73800 1.000 21.78945 24 GLU D CA 1
ATOM 599 C C . GLU B 1 30 ? -2.12900 3.28800 -18.52400 1.000 24.48188 24 GLU D C 1
ATOM 600 O O . GLU B 1 30 ? -3.30500 2.91200 -18.59400 1.000 22.60797 24 GLU D O 1
ATOM 606 N N . GLN B 1 31 ? -1.39600 3.12500 -17.42100 1.000 25.41357 25 GLN D N 1
ATOM 607 C CA . GLN B 1 31 ? -1.97500 2.47500 -16.25100 1.000 30.81159 25 GLN D CA 1
ATOM 608 C C . GLN B 1 31 ? -3.11000 3.30700 -15.66700 1.000 24.15290 25 GLN D C 1
ATOM 609 O O . GLN B 1 31 ? -4.16200 2.76800 -15.31000 1.000 23.85549 25 GLN D O 1
ATOM 615 N N . VAL B 1 32 ? -2.92100 4.62600 -15.57000 1.000 22.48164 26 VAL D N 1
ATOM 616 C CA . VAL B 1 32 ? -3.99500 5.48300 -15.07100 1.000 18.45748 26 VAL D CA 1
ATOM 617 C C . VAL B 1 32 ? -5.18500 5.45400 -16.02400 1.000 20.27085 26 VAL D C 1
ATOM 618 O O . VAL B 1 32 ? -6.34000 5.36600 -15.59500 1.000 18.67592 26 VAL D O 1
ATOM 622 N N . ALA B 1 33 ? -4.92300 5.52600 -17.33200 1.000 19.11282 27 ALA D N 1
ATOM 623 C CA . ALA B 1 33 ? -6.00700 5.43700 -18.30700 1.000 16.78096 27 ALA D CA 1
ATOM 624 C C . ALA B 1 33 ? -6.80700 4.14800 -18.13000 1.000 19.67868 27 ALA D C 1
ATOM 625 O O . ALA B 1 33 ? -8.04600 4.17000 -18.10800 1.000 17.27049 27 ALA D O 1
ATOM 627 N N . MET B 1 34 ? -6.10800 3.01200 -17.98200 1.000 19.23389 28 MET D N 1
ATOM 628 C CA . MET B 1 34 ? -6.76900 1.73000 -17.74800 1.000 21.37362 28 MET D CA 1
ATOM 629 C C . MET B 1 34 ? -7.66300 1.77600 -16.51800 1.000 18.28903 28 MET D C 1
ATOM 630 O O . MET B 1 34 ? -8.81300 1.30600 -16.53500 1.000 19.66025 28 MET D O 1
ATOM 635 N N . LYS B 1 35 ? -7.11100 2.27200 -15.41000 1.000 18.85752 29 LYS D N 1
ATOM 636 C CA . LYS B 1 35 ? -7.83900 2.30400 -14.15100 1.000 17.04678 29 LYS D CA 1
ATOM 637 C C . LYS B 1 35 ? -9.08300 3.17500 -14.25200 1.000 20.96567 29 LYS D C 1
ATOM 638 O O . LYS B 1 35 ? -10.12600 2.84800 -13.68300 1.000 18.11007 29 LYS D O 1
ATOM 644 N N . CYS B 1 36 ? -8.99400 4.29400 -14.97100 1.000 17.44420 30 CYS D N 1
ATOM 645 C CA . CYS B 1 36 ? -10.15400 5.17000 -15.07300 1.000 18.07059 30 CYS D CA 1
ATOM 646 C C . CYS B 1 36 ? -11.21700 4.54200 -15.96100 1.000 17.75739 30 CYS D C 1
ATOM 647 O O . CYS B 1 36 ? -12.41000 4.54900 -15.63600 1.000 16.07298 30 CYS D O 1
ATOM 650 N N . ALA B 1 37 ? -10.78900 3.95000 -17.07500 1.000 16.72569 31 ALA D N 1
ATOM 651 C CA . ALA B 1 37 ? -11.73500 3.35700 -18.00700 1.000 15.21761 31 ALA D CA 1
ATOM 652 C C . ALA B 1 37 ? -12.48800 2.18900 -17.38000 1.000 15.01233 31 ALA D C 1
ATOM 653 O O . ALA B 1 37 ? -13.69500 2.03200 -17.59800 1.000 16.65726 31 ALA D O 1
ATOM 655 N N . ILE B 1 38 ? -11.80200 1.36300 -16.58700 1.000 17.63896 32 ILE D N 1
ATOM 656 C CA . ILE B 1 38 ? -12.49900 0.20600 -16.04300 1.000 18.68645 32 ILE D CA 1
ATOM 657 C C . ILE B 1 38 ? -13.51700 0.64900 -15.00100 1.000 16.08351 32 ILE D C 1
ATOM 658 O O . ILE B 1 38 ? -14.61100 0.07500 -14.91000 1.000 19.88659 32 ILE D O 1
ATOM 663 N N . TRP B 1 39 ? -13.20900 1.69600 -14.23500 1.000 15.59134 33 TRP D N 1
ATOM 664 C CA . TRP B 1 39 ? -14.17900 2.19200 -13.26800 1.000 19.50760 33 TRP D CA 1
ATOM 665 C C . TRP B 1 39 ? -15.40300 2.75600 -13.97300 1.000 19.51813 33 TRP D C 1
ATOM 666 O O . TRP B 1 39 ? -16.54100 2.44900 -13.60400 1.000 19.07597 33 TRP D O 1
ATOM 677 N N . LEU B 1 40 ? -15.18100 3.59300 -14.99000 1.000 14.50963 34 LEU D N 1
ATOM 678 C CA . LEU B 1 40 ? -16.30200 4.15600 -15.73300 1.000 14.14906 34 LEU D CA 1
ATOM 679 C C . LEU B 1 40 ? -17.14800 3.05700 -16.36700 1.000 15.16234 34 LEU D C 1
ATOM 680 O O . LEU B 1 40 ? -18.38600 3.13300 -16.37700 1.000 17.70739 34 LEU D O 1
ATOM 685 N N . ALA B 1 41 ? -16.49500 2.02600 -16.90600 1.000 15.66767 35 ALA D N 1
ATOM 686 C CA . ALA B 1 41 ? -17.21800 0.93700 -17.55100 1.000 15.47291 35 ALA D CA 1
ATOM 687 C C . ALA B 1 41 ? -18.03400 0.13800 -16.54500 1.000 16.72306 35 ALA D C 1
ATOM 688 O O . ALA B 1 41 ? -19.18100 -0.22800 -16.81700 1.000 20.46298 35 ALA D O 1
ATOM 690 N N . GLU B 1 42 ? -17.46400 -0.13500 -15.37200 1.000 17.16785 36 GLU D N 1
ATOM 691 C CA . GLU B 1 42 ? -18.20500 -0.89300 -14.36900 1.000 24.90562 36 GLU D CA 1
ATOM 692 C C . GLU B 1 42 ? -19.46800 -0.14800 -13.94800 1.000 21.81314 36 GLU D C 1
ATOM 693 O O . GLU B 1 42 ? -20.52500 -0.76200 -13.74400 1.000 23.46860 36 GLU D O 1
ATOM 699 N N . GLN B 1 43 ? -19.39100 1.18500 -13.85200 1.000 17.21522 37 GLN D N 1
ATOM 700 C CA . GLN B 1 43 ? -20.54400 2.00800 -13.52300 1.000 22.36584 37 GLN D CA 1
ATOM 701 C C . GLN B 1 43 ? -21.41100 2.33800 -14.73300 1.000 20.35507 37 GLN D C 1
ATOM 702 O O . GLN B 1 43 ? -22.46300 2.96200 -14.56200 1.000 23.00539 37 GLN D O 1
ATOM 708 N N . ARG B 1 44 ? -20.99100 1.94100 -15.93900 1.000 19.65236 38 ARG D N 1
ATOM 709 C CA . ARG B 1 44 ? -21.72900 2.18600 -17.17600 1.000 18.17586 38 ARG D CA 1
ATOM 710 C C . ARG B 1 44 ? -22.08300 3.66200 -17.33200 1.000 19.14177 38 ARG D C 1
ATOM 711 O O . ARG B 1 44 ? -23.22200 4.03300 -17.62900 1.000 22.97118 38 ARG D O 1
ATOM 719 N N . VAL B 1 45 ? -21.07900 4.50700 -17.13200 1.000 15.77031 39 VAL D N 1
ATOM 720 C CA . VAL B 1 45 ? -21.24300 5.95600 -17.25200 1.000 16.27037 39 VAL D CA 1
ATOM 721 C C . VAL B 1 45 ? -21.42300 6.34900 -18.71700 1.000 19.92344 39 VAL D C 1
ATOM 722 O O . VAL B 1 45 ? -20.53900 6.07200 -19.53900 1.000 18.09954 39 VAL D O 1
ATOM 726 N N . PRO B 1 46 ? -22.52500 7.00100 -19.08500 1.000 19.15493 40 PRO D N 1
ATOM 727 C CA . PRO B 1 46 ? -22.63200 7.54800 -20.44500 1.000 16.64673 40 PRO D CA 1
ATOM 728 C C . PRO B 1 46 ? -21.65700 8.70200 -20.61400 1.000 19.05492 40 PRO D C 1
ATOM 729 O O . PRO B 1 46 ? -21.66100 9.64900 -19.82400 1.000 16.66516 40 PRO D O 1
ATOM 733 N N . LEU B 1 47 ? -20.81200 8.60200 -21.64100 1.000 16.75464 41 LEU D N 1
ATOM 734 C CA . LEU B 1 47 ? -19.72600 9.53800 -21.85900 1.000 17.20469 41 LEU D CA 1
ATOM 735 C C . LEU B 1 47 ? -19.91600 10.26500 -23.17900 1.000 16.44144 41 LEU D C 1
ATOM 736 O O . LEU B 1 47 ? -20.54600 9.75500 -24.11000 1.000 20.28927 41 LEU D O 1
ATOM 741 N N . SER B 1 48 ? -19.35100 11.46400 -23.24100 1.000 14.15959 42 SER D N 1
ATOM 742 C CA . SER B 1 48 ? -19.18400 12.22600 -24.47300 1.000 16.55988 42 SER D CA 1
ATOM 743 C C . SER B 1 48 ? -17.68600 12.36200 -24.67700 1.000 15.05444 42 SER D C 1
ATOM 744 O O . SER B 1 48 ? -16.99800 13.01200 -23.88200 1.000 15.57818 42 SER D O 1
ATOM 747 N N . VAL B 1 49 ? -17.15300 11.73500 -25.71800 1.000 20.52878 43 VAL D N 1
ATOM 748 C CA . VAL B 1 49 ? -15.71600 11.67900 -25.92000 1.000 17.62053 43 VAL D CA 1
ATOM 749 C C . VAL B 1 49 ? -15.43100 12.26200 -27.29400 1.000 19.61814 43 VAL D C 1
ATOM 750 O O . VAL B 1 49 ? -16.04300 11.84900 -28.28400 1.000 30.88528 43 VAL D O 1
ATOM 754 N N . GLN B 1 50 ? -14.53300 13.23900 -27.35200 1.000 16.44144 44 GLN D N 1
ATOM 755 C CA . GLN B 1 50 ? -14.18100 13.77900 -28.65900 1.000 19.42601 44 GLN D CA 1
ATOM 756 C C . GLN B 1 50 ? -12.74500 14.27900 -28.65900 1.000 17.86004 44 GLN D C 1
ATOM 757 O O . GLN B 1 50 ? -12.20100 14.66000 -27.62500 1.000 21.30782 44 GLN D O 1
ATOM 763 N N . LEU B 1 51 ? -12.12800 14.26500 -29.83600 1.000 18.77330 45 LEU D N 1
ATOM 764 C CA . LEU B 1 51 ? -10.79000 14.82200 -29.95300 1.000 19.84712 45 LEU D CA 1
ATOM 765 C C . LEU B 1 51 ? -10.84000 16.34200 -29.86600 1.000 26.73215 45 LEU D C 1
ATOM 766 O O . LEU B 1 51 ? -11.75500 16.97800 -30.39600 1.000 31.25638 45 LEU D O 1
ATOM 771 N N . LYS B 1 52 ? -9.86500 16.91700 -29.17100 1.000 29.37194 46 LYS D N 1
ATOM 772 C CA . LYS B 1 52 ? -9.69400 18.36600 -29.15200 1.000 41.53919 46 LYS D CA 1
ATOM 773 C C . LYS B 1 52 ? -9.18500 18.85900 -30.50200 1.000 45.73443 46 LYS D C 1
ATOM 774 O O . LYS B 1 52 ? -7.99700 18.73800 -30.80300 1.000 50.41394 46 LYS D O 1
ATOM 780 N N . GLY C 1 1 ? -24.62400 -0.44300 15.33900 1.000 63.55236 -5 GLY A N 1
ATOM 781 C CA . GLY C 1 1 ? -23.58400 -0.07000 16.27700 1.000 65.14202 -5 GLY A CA 1
ATOM 782 C C . GLY C 1 1 ? -22.20000 -0.15700 15.66900 1.000 64.98148 -5 GLY A C 1
ATOM 783 O O . GLY C 1 1 ? -21.57100 -1.21500 15.71100 1.000 66.08950 -5 GLY A O 1
ATOM 784 N N . PRO C 1 2 ? -21.72000 0.95000 15.10300 1.000 65.44995 -4 PRO A N 1
ATOM 785 C CA . PRO C 1 2 ? -20.38100 0.94200 14.50200 1.000 62.96808 -4 PRO A CA 1
ATOM 786 C C . PRO C 1 2 ? -19.31600 0.72000 15.56300 1.000 56.16200 -4 PRO A C 1
ATOM 787 O O . PRO C 1 2 ? -19.44100 1.17500 16.70200 1.000 61.93111 -4 PRO A O 1
ATOM 791 N N . GLY C 1 3 ? -18.26300 0.00500 15.17600 1.000 43.79999 -3 GLY A N 1
ATOM 792 C CA . GLY C 1 3 ? -17.30300 -0.47800 16.14200 1.000 43.88421 -3 GLY A CA 1
ATOM 793 C C . GLY C 1 3 ? -17.74900 -1.70800 16.88700 1.000 36.12802 -3 GLY A C 1
ATOM 794 O O . GLY C 1 3 ? -17.29800 -1.92300 18.01600 1.000 39.87583 -3 GLY A O 1
ATOM 795 N N . SER C 1 4 ? -18.63900 -2.51300 16.30700 1.000 25.61623 -2 SER A N 1
ATOM 796 C CA . SER C 1 4 ? -19.10200 -3.70200 17.00500 1.000 22.29478 -2 SER A CA 1
ATOM 797 C C . SER C 1 4 ? -18.04500 -4.79200 16.93200 1.000 23.11330 -2 SER A C 1
ATOM 798 O O . SER C 1 4 ? -17.25400 -4.86400 15.97800 1.000 23.54756 -2 SER A O 1
ATOM 801 N N . GLU C 1 5 ? -18.03000 -5.63900 17.96900 1.000 26.61372 -1 GLU A N 1
ATOM 802 C CA . GLU C 1 5 ? -17.19700 -6.83900 17.94800 1.000 21.78156 -1 GLU A CA 1
ATOM 803 C C . GLU C 1 5 ? -17.47700 -7.66500 16.70500 1.000 23.38175 -1 GLU A C 1
ATOM 804 O O . GLU C 1 5 ? -16.55700 -8.19700 16.07600 1.000 23.60809 -1 GLU A O 1
ATOM 810 N N . PHE C 1 6 ? -18.75500 -7.79300 16.34500 1.000 20.37086 0 PHE A N 1
ATOM 811 C CA . PHE C 1 6 ? -19.12500 -8.60400 15.19200 1.000 17.12574 0 PHE A CA 1
ATOM 812 C C . PHE C 1 6 ? -18.49500 -8.06800 13.91900 1.000 23.06329 0 PHE A C 1
ATOM 813 O O . PHE C 1 6 ? -17.90300 -8.82800 13.14100 1.000 26.42685 0 PHE A O 1
ATOM 821 N N . MET C 1 7 ? -18.63700 -6.76000 13.67200 1.000 20.54983 1 MET A N 1
ATOM 822 C CA . MET C 1 7 ? -18.03800 -6.18800 12.46800 1.000 20.72354 1 MET A CA 1
ATOM 823 C C . MET C 1 7 ? -16.52600 -6.32900 12.49300 1.000 22.78168 1 MET A C 1
ATOM 824 O O . MET C 1 7 ? -15.90600 -6.56400 11.44700 1.000 24.18711 1 MET A O 1
ATOM 829 N N . ASP C 1 8 ? -15.91900 -6.20300 13.67600 1.000 22.76062 2 ASP A N 1
ATOM 830 C CA . ASP C 1 8 ? -14.47400 -6.38100 13.80300 1.000 21.49995 2 ASP A CA 1
ATOM 831 C C . ASP C 1 8 ? -14.05700 -7.80600 13.44900 1.000 20.62089 2 ASP A C 1
ATOM 832 O O . ASP C 1 8 ? -13.06100 -8.01100 12.74400 1.000 24.18711 2 ASP A O 1
ATOM 837 N N . GLU C 1 9 ? -14.81200 -8.80000 13.91700 1.000 23.80549 3 GLU A N 1
ATOM 838 C CA . GLU C 1 9 ? -14.49900 -10.18100 13.55600 1.000 21.40257 3 GLU A CA 1
ATOM 839 C C . GLU C 1 9 ? -14.61600 -10.39400 12.05200 1.000 23.65547 3 GLU A C 1
ATOM 840 O O . GLU C 1 9 ? -13.77400 -11.07300 11.44700 1.000 21.47889 3 GLU A O 1
ATOM 846 N N . LYS C 1 10 ? -15.65400 -9.82700 11.43000 1.000 21.93421 4 LYS A N 1
ATOM 847 C CA . LYS C 1 10 ? -15.83100 -10.00400 9.99100 1.000 21.51574 4 LYS A CA 1
ATOM 848 C C . LYS C 1 10 ? -14.70200 -9.33400 9.22100 1.000 23.77917 4 LYS A C 1
ATOM 849 O O . LYS C 1 10 ? -14.22100 -9.87000 8.20900 1.000 20.79986 4 LYS A O 1
ATOM 855 N N . THR C 1 11 ? -14.26000 -8.16600 9.69300 1.000 20.72880 5 THR A N 1
ATOM 856 C CA . THR C 1 11 ? -13.16000 -7.46000 9.03700 1.000 18.66013 5 THR A CA 1
ATOM 857 C C . THR C 1 11 ? -11.86400 -8.24900 9.12200 1.000 21.59996 5 THR A C 1
ATOM 858 O O . THR C 1 11 ? -11.11200 -8.33600 8.13900 1.000 21.71839 5 THR A O 1
ATOM 862 N N . LYS C 1 12 ? -11.58000 -8.84100 10.28500 1.000 22.25530 6 LYS A N 1
ATOM 863 C CA . LYS C 1 12 ? -10.36400 -9.63800 10.42200 1.000 25.32935 6 LYS A CA 1
ATOM 864 C C . LYS C 1 12 ? -10.41000 -10.88600 9.54500 1.000 22.81326 6 LYS A C 1
ATOM 865 O O . LYS C 1 12 ? -9.38700 -11.27800 8.96900 1.000 23.33701 6 LYS A O 1
ATOM 871 N N . LYS C 1 13 ? -11.58800 -11.50300 9.38800 1.000 20.21821 7 LYS A N 1
ATOM 872 C CA . LYS C 1 13 ? -11.68100 -12.64800 8.48500 1.000 15.92296 7 LYS A CA 1
ATOM 873 C C . LYS C 1 13 ? -11.41800 -12.22600 7.04000 1.000 18.17850 7 LYS A C 1
ATOM 874 O O . LYS C 1 13 ? -10.70600 -12.92800 6.30300 1.000 19.28915 7 LYS A O 1
ATOM 880 N N . ALA C 1 14 ? -11.98700 -11.09000 6.62000 1.000 15.90191 8 ALA A N 1
ATOM 881 C CA . ALA C 1 14 ? -11.73700 -10.57700 5.27100 1.000 18.11007 8 ALA A CA 1
ATOM 882 C C . ALA C 1 14 ? -10.25700 -10.29300 5.06300 1.000 21.63944 8 ALA A C 1
ATOM 883 O O . ALA C 1 14 ? -9.69900 -10.61100 4.00300 1.000 18.92859 8 ALA A O 1
ATOM 885 N N . GLU C 1 15 ? -9.59500 -9.70000 6.06400 1.000 17.82319 9 GLU A N 1
ATOM 886 C CA . GLU C 1 15 ? -8.15900 -9.45700 5.93800 1.000 19.77079 9 GLU A CA 1
ATOM 887 C C . GLU C 1 15 ? -7.37500 -10.76300 5.82400 1.000 23.04487 9 GLU A C 1
ATOM 888 O O . GLU C 1 15 ? -6.42900 -10.86000 5.02700 1.000 18.99701 9 GLU A O 1
ATOM 894 N N . GLU C 1 16 ? -7.75000 -11.77600 6.61100 1.000 19.93134 10 GLU A N 1
ATOM 895 C CA . GLU C 1 16 ? -7.11500 -13.09000 6.49800 1.000 18.92332 10 GLU A CA 1
ATOM 896 C C . GLU C 1 16 ? -7.24700 -13.64300 5.08500 1.000 18.76541 10 GLU A C 1
ATOM 897 O O . GLU C 1 16 ? -6.28400 -14.17700 4.52500 1.000 20.70775 10 GLU A O 1
ATOM 903 N N . MET C 1 17 ? -8.44900 -13.54600 4.50600 1.000 17.93899 11 MET A N 1
ATOM 904 C CA . MET C 1 17 ? -8.67600 -14.09600 3.17200 1.000 17.31787 11 MET A CA 1
ATOM 905 C C . MET C 1 17 ? -7.89100 -13.32600 2.11900 1.000 18.55749 11 MET A C 1
ATOM 906 O O . MET C 1 17 ? -7.39700 -13.91700 1.14900 1.000 20.67090 11 MET A O 1
ATOM 911 N N . ALA C 1 18 ? -7.75500 -12.01100 2.29700 1.000 16.56514 12 ALA A N 1
ATOM 912 C CA . ALA C 1 18 ? -6.96000 -11.22500 1.35300 1.000 16.99414 12 ALA A CA 1
ATOM 913 C C . ALA C 1 18 ? -5.49800 -11.64600 1.39500 1.000 18.48906 12 ALA A C 1
ATOM 914 O O . ALA C 1 18 ? -4.83100 -11.74600 0.35000 1.000 16.00455 12 ALA A O 1
ATOM 916 N N . LEU C 1 19 ? -4.97100 -11.88000 2.59900 1.000 16.83886 13 LEU A N 1
ATOM 917 C CA . LEU C 1 19 ? -3.59600 -12.35300 2.7130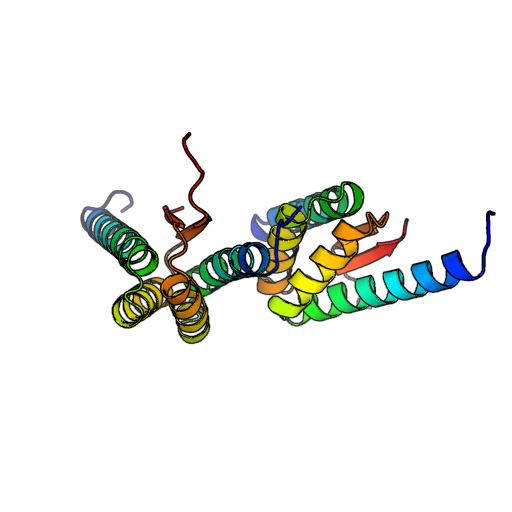0 1.000 16.44671 13 LEU A CA 1
ATOM 918 C C . LEU C 1 19 ? -3.45300 -13.76500 2.16000 1.000 13.92535 13 LEU A C 1
ATOM 919 O O . LEU C 1 19 ? -2.43300 -14.09300 1.52800 1.000 18.69171 13 LEU A O 1
ATOM 924 N N . SER C 1 20 ? -4.46300 -14.61800 2.36300 1.000 15.77031 14 SER A N 1
ATOM 925 C CA . SER C 1 20 ? -4.40500 -15.96500 1.78800 1.000 15.19393 14 SER A CA 1
ATOM 926 C C . SER C 1 20 ? -4.39800 -15.91300 0.26500 1.000 15.25183 14 SER A C 1
ATOM 927 O O . SER C 1 20 ? -3.68300 -16.68600 -0.38900 1.000 17.43630 14 SER A O 1
ATOM 930 N N . LEU C 1 21 ? -5.17400 -14.98900 -0.30900 1.000 14.03853 15 LEU A N 1
ATOM 931 C CA . LEU C 1 21 ? -5.14700 -14.77200 -1.75900 1.000 13.01735 15 LEU A CA 1
ATOM 932 C C . LEU C 1 21 ? -3.75500 -14.36900 -2.23100 1.000 16.71779 15 LEU A C 1
ATOM 933 O O . LEU C 1 21 ? -3.23200 -14.93100 -3.20300 1.000 13.93062 15 LEU A O 1
ATOM 938 N N . THR C 1 22 ? -3.14100 -13.38400 -1.56900 1.000 15.07023 16 THR A N 1
ATOM 939 C CA A THR C 1 22 ? -1.80200 -12.94700 -1.96600 0.620 13.02525 16 THR A CA 1
ATOM 940 C CA B THR C 1 22 ? -1.80900 -12.95600 -1.99400 0.380 17.52052 16 THR A CA 1
ATOM 941 C C . THR C 1 22 ? -0.81500 -14.09000 -1.91900 1.000 16.59146 16 THR A C 1
ATOM 942 O O . THR C 1 22 ? -0.01200 -14.29300 -2.83600 1.000 16.36512 16 THR A O 1
ATOM 949 N N . ARG C 1 23 ? -0.84200 -14.88000 -0.83000 1.000 15.80189 17 ARG A N 1
ATOM 950 C CA . ARG C 1 23 ? 0.10100 -15.98000 -0.70500 1.000 14.65439 17 ARG A CA 1
ATOM 951 C C . ARG C 1 23 ? -0.15000 -17.04400 -1.76100 1.000 18.32588 17 ARG A C 1
ATOM 952 O O . ARG C 1 23 ? 0.79300 -17.52100 -2.40700 1.000 16.43092 17 ARG A O 1
ATOM 960 N N . ALA C 1 24 ? -1.42000 -17.39100 -1.98900 1.000 16.44934 18 ALA A N 1
ATOM 961 C CA . ALA C 1 24 ? -1.73200 -18.40400 -2.99300 1.000 15.57292 18 ALA A CA 1
ATOM 962 C C . ALA C 1 24 ? -1.31300 -17.95000 -4.38000 1.000 15.67030 18 ALA A C 1
ATOM 963 O O . ALA C 1 24 ? -0.77200 -18.73600 -5.16100 1.000 16.91255 18 ALA A O 1
ATOM 965 N N . VAL C 1 25 ? -1.56400 -16.68500 -4.71500 1.000 13.87008 19 VAL A N 1
ATOM 966 C CA . VAL C 1 25 ? -1.16300 -16.21400 -6.03600 1.000 12.81469 19 VAL A CA 1
ATOM 967 C C . VAL C 1 25 ? 0.35400 -16.22600 -6.17900 1.000 16.57304 19 VAL A C 1
ATOM 968 O O . VAL C 1 25 ? 0.88600 -16.66900 -7.20400 1.000 16.88887 19 VAL A O 1
ATOM 972 N N . ALA C 1 26 ? 1.07800 -15.74700 -5.15900 1.000 16.91782 20 ALA A N 1
ATOM 973 C CA . ALA C 1 26 ? 2.54000 -15.72400 -5.25800 1.000 18.09427 20 ALA A CA 1
ATOM 974 C C . ALA C 1 26 ? 3.12500 -17.12300 -5.39600 1.000 20.66037 20 ALA A C 1
ATOM 975 O O . ALA C 1 26 ? 4.15100 -17.30400 -6.07200 1.000 19.78921 20 ALA A O 1
ATOM 977 N N . GLY C 1 27 ? 2.49500 -18.12000 -4.78300 1.000 19.35232 21 GLY A N 1
ATOM 978 C CA . GLY C 1 27 ? 2.95100 -19.49400 -4.79900 1.000 20.82355 21 GLY A CA 1
ATOM 979 C C . GLY C 1 27 ? 2.46500 -20.33300 -5.95700 1.000 21.15780 21 GLY A C 1
ATOM 980 O O . GLY C 1 27 ? 2.84000 -21.50700 -6.05600 1.000 21.72366 21 GLY A O 1
ATOM 981 N N . GLY C 1 28 ? 1.65600 -19.76200 -6.84800 1.000 18.04164 22 GLY A N 1
ATOM 982 C CA . GLY C 1 28 ? 1.06900 -20.49600 -7.95100 1.000 20.49193 22 GLY A CA 1
ATOM 983 C C . GLY C 1 28 ? 0.00300 -21.49700 -7.56700 1.000 22.30531 22 GLY A C 1
ATOM 984 O O . GLY C 1 28 ? -0.25600 -22.43700 -8.32600 1.000 23.85812 22 GLY A O 1
ATOM 985 N N . ASP C 1 29 ? -0.62400 -21.32600 -6.40200 1.000 19.22862 23 ASP A N 1
ATOM 986 C CA . ASP C 1 29 ? -1.65200 -22.24900 -5.91600 1.000 20.69195 23 ASP A CA 1
ATOM 987 C C . ASP C 1 29 ? -2.98800 -21.82600 -6.51000 1.000 22.42637 23 ASP A C 1
ATOM 988 O O . ASP C 1 29 ? -3.78300 -21.11200 -5.89500 1.000 20.11820 23 ASP A O 1
ATOM 993 N N . GLU C 1 30 ? -3.24100 -22.29500 -7.73500 1.000 21.96842 24 GLU A N 1
ATOM 994 C CA . GLU C 1 30 ? -4.40600 -21.82300 -8.48100 1.000 18.99438 24 GLU A CA 1
ATOM 995 C C . GLU C 1 30 ? -5.72000 -22.15500 -7.78300 1.000 21.19728 24 GLU A C 1
ATOM 996 O O . GLU C 1 30 ? -6.64900 -21.33900 -7.77800 1.000 19.77079 24 GLU A O 1
ATOM 1002 N N . GLN C 1 31 ? -5.83800 -23.35800 -7.21300 1.000 22.14739 25 GLN A N 1
ATOM 1003 C CA . GLN C 1 31 ? -7.11600 -23.72800 -6.61900 1.000 22.49743 25 GLN A CA 1
ATOM 1004 C C . GLN C 1 31 ? -7.42500 -22.88100 -5.39400 1.000 19.62077 25 GLN A C 1
ATOM 1005 O O . GLN C 1 31 ? -8.55300 -22.40300 -5.24100 1.000 20.92619 25 GLN A O 1
ATOM 1011 N N . VAL C 1 32 ? -6.43500 -22.65700 -4.52600 1.000 19.90239 26 VAL A N 1
ATOM 1012 C CA . VAL C 1 32 ? -6.67900 -21.83000 -3.35200 1.000 19.06544 26 VAL A CA 1
ATOM 1013 C C . VAL C 1 32 ? -6.91600 -20.38300 -3.76900 1.000 18.32851 26 VAL A C 1
ATOM 1014 O O . VAL C 1 32 ? -7.77900 -19.70300 -3.21600 1.000 20.80513 26 VAL A O 1
ATOM 1018 N N . ALA C 1 33 ? -6.18300 -19.90300 -4.77600 1.000 16.46250 27 ALA A N 1
ATOM 1019 C CA . ALA C 1 33 ? -6.38800 -18.53300 -5.23600 1.000 15.18077 27 ALA A CA 1
ATOM 1020 C C . ALA C 1 33 ? -7.82600 -18.32300 -5.70600 1.000 15.60450 27 ALA A C 1
ATOM 1021 O O . ALA C 1 33 ? -8.46400 -17.32000 -5.36200 1.000 15.42817 27 ALA A O 1
ATOM 1023 N N . MET C 1 34 ? -8.35900 -19.27200 -6.49100 1.000 15.65977 28 MET A N 1
ATOM 1024 C CA . MET C 1 34 ? -9.72800 -19.12400 -6.98100 1.000 16.10983 28 MET A CA 1
ATOM 1025 C C . MET C 1 34 ? -10.72600 -19.16400 -5.83100 1.000 18.45748 28 MET A C 1
ATOM 1026 O O . MET C 1 34 ? -11.68800 -18.38700 -5.80200 1.000 18.86542 28 MET A O 1
ATOM 1031 N N . LYS C 1 35 ? -10.51500 -20.06700 -4.86800 1.000 16.03350 29 LYS A N 1
ATOM 1032 C CA . LYS C 1 35 ? -11.44600 -20.14700 -3.74400 1.000 16.39933 29 LYS A CA 1
ATOM 1033 C C . LYS C 1 35 ? -11.39600 -18.88400 -2.89300 1.000 20.30243 29 LYS A C 1
ATOM 1034 O O . LYS C 1 35 ? -12.43300 -18.41300 -2.40800 1.000 18.21271 29 LYS A O 1
ATOM 1040 N N . CYS C 1 36 ? -10.20600 -18.32100 -2.69300 1.000 18.70487 30 CYS A N 1
ATOM 1041 C CA . CYS C 1 36 ? -10.12100 -17.06100 -1.96000 1.000 19.48655 30 CYS A CA 1
ATOM 1042 C C . CYS C 1 36 ? -10.85400 -15.94900 -2.70100 1.000 20.75775 30 CYS A C 1
ATOM 1043 O O . CYS C 1 36 ? -11.59500 -15.16500 -2.09600 1.000 18.28114 30 CYS A O 1
ATOM 1046 N N . ALA C 1 37 ? -10.66600 -15.87000 -4.01800 1.000 15.05970 31 ALA A N 1
ATOM 1047 C CA . ALA C 1 37 ? -11.32600 -14.82600 -4.79500 1.000 18.50222 31 ALA A CA 1
ATOM 1048 C C . ALA C 1 37 ? -12.84000 -14.99600 -4.77500 1.000 19.32863 31 ALA A C 1
ATOM 1049 O O . ALA C 1 37 ? -13.57400 -14.00100 -4.67800 1.000 23.13698 31 ALA A O 1
ATOM 1051 N N . ILE C 1 38 ? -13.32400 -16.24300 -4.85800 1.000 17.40472 32 ILE A N 1
ATOM 1052 C CA . ILE C 1 38 ? -14.76100 -16.53100 -4.78800 1.000 20.23400 32 ILE A CA 1
ATOM 1053 C C . ILE C 1 38 ? -15.34300 -15.97800 -3.49800 1.000 20.08399 32 ILE A C 1
ATOM 1054 O O . ILE C 1 38 ? -16.38700 -15.30800 -3.48800 1.000 22.71325 32 ILE A O 1
ATOM 1059 N N . TRP C 1 39 ? -14.67900 -16.27300 -2.38000 1.000 19.78132 33 TRP A N 1
ATOM 1060 C CA . TRP C 1 39 ? -15.17800 -15.86100 -1.08100 1.000 23.14488 33 TRP A CA 1
ATOM 1061 C C . TRP C 1 39 ? -15.22200 -14.34600 -0.98000 1.000 17.77318 33 TRP A C 1
ATOM 1062 O O . TRP C 1 39 ? -16.20400 -13.76600 -0.50400 1.000 21.12622 33 TRP A O 1
ATOM 1073 N N . LEU C 1 40 ? -14.16900 -13.68600 -1.46000 1.000 16.61515 34 LEU A N 1
ATOM 1074 C CA . LEU C 1 40 ? -14.11500 -12.23300 -1.38900 1.000 17.82582 34 LEU A CA 1
ATOM 1075 C C . LEU C 1 40 ? -15.21600 -11.60400 -2.23600 1.000 24.12131 34 LEU A C 1
ATOM 1076 O O . LEU C 1 40 ? -15.87600 -10.65500 -1.80300 1.000 21.12095 34 LEU A O 1
ATOM 1081 N N . ALA C 1 41 ? -15.46100 -12.14900 -3.43100 1.000 19.87607 35 ALA A N 1
ATOM 1082 C CA . ALA C 1 41 ? -16.55200 -11.63700 -4.25500 1.000 20.37350 35 ALA A CA 1
ATOM 1083 C C . ALA C 1 41 ? -17.91200 -11.87100 -3.59400 1.000 28.36919 35 ALA A C 1
ATOM 1084 O O . ALA C 1 41 ? -18.77600 -10.98400 -3.60600 1.000 27.19537 35 ALA A O 1
ATOM 1086 N N . GLU C 1 42 ? -18.12000 -13.06000 -3.01800 1.000 19.54182 36 GLU A N 1
ATOM 1087 C CA . GLU C 1 42 ? -19.38600 -13.36800 -2.35300 1.000 25.31883 36 GLU A CA 1
ATOM 1088 C C . GLU C 1 42 ? -19.67300 -12.38600 -1.22200 1.000 27.71385 36 GLU A C 1
ATOM 1089 O O . GLU C 1 42 ? -20.82800 -12.00800 -0.99400 1.000 29.71672 36 GLU A O 1
ATOM 1095 N N . GLN C 1 43 ? -18.63600 -11.96400 -0.50200 1.000 25.09511 37 GLN A N 1
ATOM 1096 C CA . GLN C 1 43 ? -18.77400 -10.99100 0.57400 1.000 29.97991 37 GLN A CA 1
ATOM 1097 C C . GLN C 1 43 ? -18.76400 -9.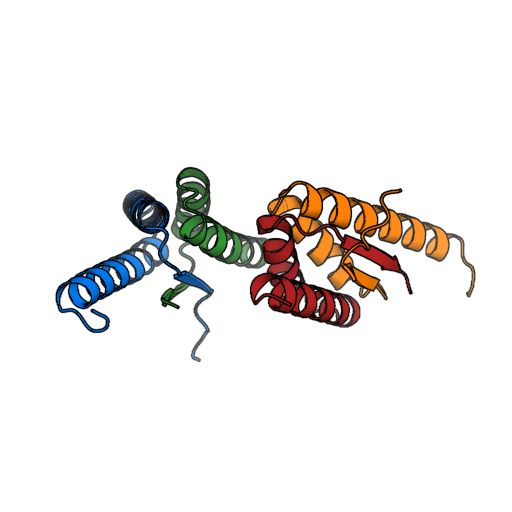54800 0.08800 1.000 30.58788 37 GLN A C 1
ATOM 1098 O O . GLN C 1 43 ? -18.98000 -8.63800 0.89900 1.000 25.55570 37 GLN A O 1
ATOM 1104 N N . ARG C 1 44 ? -18.51100 -9.32000 -1.20000 1.000 23.65547 38 ARG A N 1
ATOM 1105 C CA . ARG C 1 44 ? -18.41700 -7.98000 -1.77800 1.000 26.04786 38 ARG A CA 1
ATOM 1106 C C . ARG C 1 44 ? -17.44400 -7.11700 -0.98100 1.000 29.27983 38 ARG A C 1
ATOM 1107 O O . ARG C 1 44 ? -17.72900 -5.97400 -0.61300 1.000 31.97489 38 ARG A O 1
ATOM 1115 N N . VAL C 1 45 ? -16.28800 -7.69400 -0.69600 1.000 23.10540 39 VAL A N 1
ATOM 1116 C CA . VAL C 1 45 ? -15.27000 -7.00200 0.09700 1.000 22.41058 39 VAL A CA 1
ATOM 1117 C C . VAL C 1 45 ? -14.74000 -5.81300 -0.69900 1.000 26.13471 39 VAL A C 1
ATOM 1118 O O . VAL C 1 45 ? -14.39400 -5.97500 -1.88200 1.000 28.26128 39 VAL A O 1
ATOM 1122 N N . PRO C 1 46 ? -14.68500 -4.61200 -0.11600 1.000 27.25853 40 PRO A N 1
ATOM 1123 C CA . PRO C 1 46 ? -14.07800 -3.47500 -0.82600 1.000 26.83216 40 PRO A CA 1
ATOM 1124 C C . PRO C 1 46 ? -12.56800 -3.61400 -0.86600 1.000 25.04511 40 PRO A C 1
ATOM 1125 O O . PRO C 1 46 ? -11.85000 -3.03300 -0.05000 1.000 30.07466 40 PRO A O 1
ATOM 1129 N N . LEU C 1 47 ? -12.08800 -4.42400 -1.79300 1.000 25.20039 41 LEU A N 1
ATOM 1130 C CA . LEU C 1 47 ? -10.67500 -4.74400 -1.88600 1.000 32.16175 41 LEU A CA 1
ATOM 1131 C C . LEU C 1 47 ? -9.98000 -3.81200 -2.87000 1.000 31.53536 41 LEU A C 1
ATOM 1132 O O . LEU C 1 47 ? -10.59300 -3.30800 -3.81400 1.000 36.39647 41 LEU A O 1
ATOM 1137 N N . SER C 1 48 ? -8.69700 -3.55700 -2.62600 1.000 18.92332 42 SER A N 1
ATOM 1138 C CA . SER C 1 48 ? -7.81000 -2.96600 -3.62500 1.000 17.42051 42 SER A CA 1
ATOM 1139 C C . SER C 1 48 ? -6.70700 -3.97200 -3.90900 1.000 17.43367 42 SER A C 1
ATOM 1140 O O . SER C 1 48 ? -5.91400 -4.28400 -3.01600 1.000 16.35459 42 SER A O 1
ATOM 1143 N N . VAL C 1 49 ? -6.65200 -4.48300 -5.14500 1.000 15.23341 43 VAL A N 1
ATOM 1144 C CA . VAL C 1 49 ? -5.63700 -5.43800 -5.56500 1.000 16.87571 43 VAL A CA 1
ATOM 1145 C C . VAL C 1 49 ? -4.70000 -4.71000 -6.51400 1.000 18.30219 43 VAL A C 1
ATOM 1146 O O . VAL C 1 49 ? -5.12200 -4.26900 -7.58700 1.000 21.59996 43 VAL A O 1
ATOM 1150 N N . GLN C 1 50 ? -3.44300 -4.55300 -6.11700 1.000 16.58357 44 GLN A N 1
ATOM 1151 C CA . GLN C 1 50 ? -2.44700 -3.92500 -6.97200 1.000 17.60737 44 GLN A CA 1
ATOM 1152 C C . GLN C 1 50 ? -1.23300 -4.83500 -7.09800 1.000 15.47028 44 GLN A C 1
ATOM 1153 O O . GLN C 1 50 ? -1.04800 -5.76500 -6.31400 1.000 17.75213 44 GLN A O 1
ATOM 1159 N N . LEU C 1 51 ? -0.41100 -4.58300 -8.11300 1.000 16.50987 45 LEU A N 1
ATOM 1160 C CA . LEU C 1 51 ? 0.86200 -5.27500 -8.17000 1.000 17.38893 45 LEU A CA 1
ATOM 1161 C C . LEU C 1 51 ? 1.76200 -4.78900 -7.03500 1.000 17.17048 45 LEU A C 1
ATOM 1162 O O . LEU C 1 51 ? 1.82700 -3.58800 -6.73900 1.000 21.20781 45 LEU A O 1
ATOM 1167 N N . LYS C 1 52 ? 2.44000 -5.73400 -6.38600 1.000 17.08363 46 LYS A N 1
ATOM 1168 C CA . LYS C 1 52 ? 3.33800 -5.39400 -5.27700 1.000 17.82582 46 LYS A CA 1
ATOM 1169 C C . LYS C 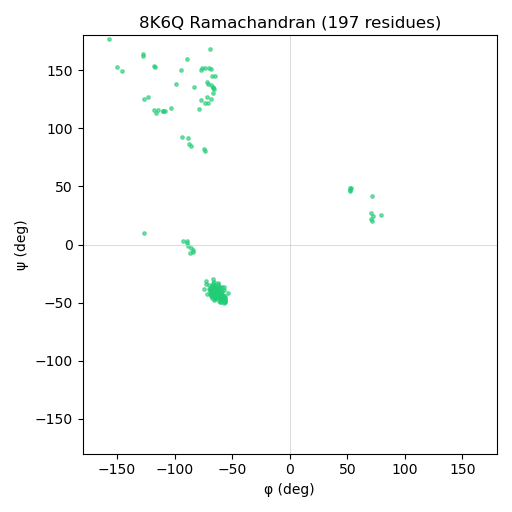1 52 ? 4.52300 -4.57200 -5.78100 1.000 22.47638 46 LYS A C 1
ATOM 1170 O O . LYS C 1 52 ? 5.13600 -4.92300 -6.80300 1.000 19.93397 46 LYS A O 1
ATOM 1176 N N . PRO C 1 53 ? 4.88300 -3.48300 -5.11700 1.000 20.71038 47 PRO A N 1
ATOM 1177 C CA . PRO C 1 53 ? 6.03800 -2.70400 -5.57200 1.000 19.04439 47 PRO A CA 1
ATOM 1178 C C . PRO C 1 53 ? 7.34100 -3.44700 -5.34000 1.000 21.92105 47 PRO A C 1
ATOM 1179 O O . PRO C 1 53 ? 7.47300 -4.26100 -4.42300 1.000 24.10289 47 PRO A O 1
ATOM 1183 N N . GLU C 1 54 ? 8.32100 -3.15100 -6.18700 1.000 25.07406 48 GLU A N 1
ATOM 1184 C CA . GLU C 1 54 ? 9.67300 -3.63300 -5.96200 1.000 28.90610 48 GLU A CA 1
ATOM 1185 C C . GLU C 1 54 ? 10.32800 -2.79000 -4.88000 1.000 37.48871 48 GLU A C 1
ATOM 1186 O O . GLU C 1 54 ? 10.40000 -1.56000 -5.00300 1.000 42.02609 48 GLU A O 1
ATOM 1192 N N . VAL C 1 55 ? 10.80500 -3.43800 -3.82100 1.000 35.51742 49 VAL A N 1
ATOM 1193 C CA . VAL C 1 55 ? 11.70700 -2.80000 -2.87000 1.000 46.09500 49 VAL A CA 1
ATOM 1194 C C . VAL C 1 55 ? 13.11100 -3.32000 -3.16000 1.000 51.78252 49 VAL A C 1
ATOM 1195 O O . VAL C 1 55 ? 13.37200 -4.53100 -3.09400 1.000 63.61026 49 VAL A O 1
ATOM 1199 N N . SER C 1 56 ? 14.00300 -2.41400 -3.53700 1.000 56.54099 50 SER A N 1
ATOM 1200 C CA . SER C 1 56 ? 15.30900 -2.79100 -4.08300 1.000 61.89426 50 SER A CA 1
ATOM 1201 C C . SER C 1 56 ? 16.36300 -3.02600 -3.00500 1.000 67.54231 50 SER A C 1
ATOM 1202 O O . SER C 1 56 ? 16.51400 -2.22800 -2.08700 1.000 71.49278 50 SER A O 1
ATOM 1205 N N . GLU D 1 5 ? 5.13600 2.44800 -21.66000 1.000 69.10565 -1 GLU C N 1
ATOM 1206 C CA . GLU D 1 5 ? 4.80900 2.29600 -20.22000 1.000 68.17660 -1 GLU C CA 1
ATOM 1207 C C . GLU D 1 5 ? 5.00300 0.83000 -19.82100 1.000 58.71757 -1 GLU C C 1
ATOM 1208 O O . GLU D 1 5 ? 5.86000 0.55900 -18.98900 1.000 55.05134 -1 GLU C O 1
ATOM 1214 N N . PHE D 1 6 ? 4.24700 -0.09100 -20.41100 1.000 52.05098 0 PHE C N 1
ATOM 1215 C CA . PHE D 1 6 ? 4.42700 -1.50400 -20.00800 1.000 47.79520 0 PHE C CA 1
ATOM 1216 C C . PHE D 1 6 ? 5.59100 -2.11300 -20.75900 1.000 53.14058 0 PHE C C 1
ATOM 1217 O O . PHE D 1 6 ? 5.70400 -1.93300 -21.95000 1.000 57.29371 0 PHE C O 1
ATOM 1225 N N . MET D 1 7 ? 6.41400 -2.84400 -20.03500 1.000 50.23234 1 MET C N 1
ATOM 1226 C CA . MET D 1 7 ? 7.59000 -3.41800 -20.66500 1.000 52.01150 1 MET C CA 1
ATOM 1227 C C . MET D 1 7 ? 7.22800 -4.57100 -21.59700 1.000 45.43176 1 MET C C 1
ATOM 1228 O O . MET D 1 7 ? 7.90100 -4.77100 -22.61300 1.000 48.80585 1 MET C O 1
ATOM 1233 N N . ASP D 1 8 ? 6.17300 -5.32400 -21.29600 1.000 33.70404 2 ASP C N 1
ATOM 1234 C CA . ASP D 1 8 ? 5.83200 -6.47700 -22.12100 1.000 33.68825 2 ASP C CA 1
ATOM 1235 C C . ASP D 1 8 ? 4.35400 -6.80900 -21.95200 1.000 38.99152 2 ASP C C 1
ATOM 1236 O O . ASP D 1 8 ? 3.63500 -6.19100 -21.15900 1.000 31.92751 2 ASP C O 1
ATOM 1241 N N . GLU D 1 9 ? 3.91000 -7.81200 -22.71400 1.000 24.23975 3 GLU C N 1
ATOM 1242 C CA . GLU D 1 9 ? 2.50200 -8.19300 -22.70100 1.000 19.44444 3 GLU C CA 1
ATOM 1243 C C . GLU D 1 9 ? 2.07700 -8.76000 -21.35700 1.000 23.08698 3 GLU C C 1
ATOM 1244 O O . GLU D 1 9 ? 0.93000 -8.55100 -20.93900 1.000 22.74220 3 GLU C O 1
ATOM 1250 N N . LYS D 1 10 ? 2.97200 -9.48000 -20.67400 1.000 22.27899 4 LYS C N 1
ATOM 1251 C CA . LYS D 1 10 ? 2.60000 -10.11400 -19.41200 1.000 21.89210 4 LYS C CA 1
ATOM 1252 C C . LYS D 1 10 ? 2.36600 -9.08500 -18.31700 1.000 17.94952 4 LYS C C 1
ATOM 1253 O O . LYS D 1 10 ? 1.41600 -9.21800 -17.53000 1.000 17.40998 4 LYS C O 1
ATOM 1259 N N . THR D 1 11 ? 3.23100 -8.06300 -18.21900 1.000 20.76565 5 THR C N 1
ATOM 1260 C CA . THR D 1 11 ? 3.01400 -7.04300 -17.19000 1.000 17.84951 5 THR C CA 1
ATOM 1261 C C . THR D 1 11 ? 1.73900 -6.25300 -17.46700 1.000 20.49719 5 THR C C 1
ATOM 1262 O O . THR D 1 11 ? 0.99500 -5.90500 -16.53700 1.000 18.85489 5 THR C O 1
ATOM 1266 N N . LYS D 1 12 ? 1.45500 -5.98300 -18.74300 1.000 18.91806 6 LYS C N 1
ATOM 1267 C CA . LYS D 1 12 ? 0.21700 -5.29100 -19.08700 1.000 18.44958 6 LYS C CA 1
ATOM 1268 C C . LYS D 1 12 ? -0.99900 -6.10000 -18.66000 1.000 20.96041 6 LYS C C 1
ATOM 1269 O O . LYS D 1 12 ? -1.91500 -5.57500 -18.01500 1.000 17.72318 6 LYS C O 1
ATOM 1275 N N . LYS D 1 13 ? -1.02000 -7.38900 -19.00200 1.000 18.10217 7 LYS C N 1
ATOM 1276 C CA . LYS D 1 13 ? -2.16800 -8.21400 -18.64900 1.000 15.26236 7 LYS C CA 1
ATOM 1277 C C . LYS D 1 13 ? -2.29200 -8.39000 -17.14300 1.000 15.45185 7 LYS C C 1
ATOM 1278 O O . LYS D 1 13 ? -3.41700 -8.46200 -16.62700 1.000 17.15469 7 LYS C O 1
ATOM 1284 N N . ALA D 1 14 ? -1.16700 -8.44100 -16.42000 1.000 15.56766 8 ALA C N 1
ATOM 1285 C CA . ALA D 1 14 ? -1.24300 -8.53200 -14.96300 1.000 14.88073 8 ALA C CA 1
ATOM 1286 C C . ALA D 1 14 ? -1.92800 -7.30900 -14.38500 1.000 17.42314 8 ALA C C 1
ATOM 1287 O O . ALA D 1 14 ? -2.76300 -7.42500 -13.48200 1.000 16.77043 8 ALA C O 1
ATOM 1289 N N . GLU D 1 15 ? -1.58900 -6.12400 -14.89200 1.000 16.10193 9 GLU C N 1
ATOM 1290 C CA A GLU D 1 15 ? -2.23900 -4.91200 -14.41500 0.530 17.99689 9 GLU C CA 1
ATOM 1291 C CA B GLU D 1 15 ? -2.24200 -4.91700 -14.40600 0.470 18.07585 9 GLU C CA 1
ATOM 1292 C C . GLU D 1 15 ? -3.72000 -4.92600 -14.73900 1.000 18.92595 9 GLU C C 1
ATOM 1293 O O . GLU D 1 15 ? -4.55800 -4.57600 -13.89900 1.000 18.03111 9 GLU C O 1
ATOM 1304 N N . GLU D 1 16 ? -4.07700 -5.34900 -15.95900 1.000 16.92835 10 GLU C N 1
ATOM 1305 C CA . GLU D 1 16 ? -5.47900 -5.49300 -16.32100 1.000 18.05480 10 GLU C CA 1
ATOM 1306 C C 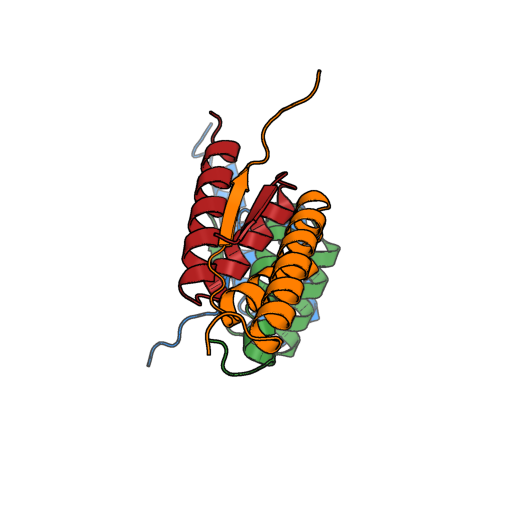. GLU D 1 16 ? -6.18700 -6.45500 -15.37800 1.000 18.65487 10 GLU C C 1
ATOM 1307 O O . GLU D 1 16 ? -7.30700 -6.18100 -14.92400 1.000 18.04690 10 GLU C O 1
ATOM 1313 N N . MET D 1 17 ? -5.54200 -7.58600 -15.06300 1.000 13.51741 11 MET C N 1
ATOM 1314 C CA . MET D 1 17 ? -6.18300 -8.59500 -14.21800 1.000 14.31751 11 MET C CA 1
ATOM 1315 C C . MET D 1 17 ? -6.34200 -8.11200 -12.78300 1.000 18.10743 11 MET C C 1
ATOM 1316 O O . MET D 1 17 ? -7.33900 -8.43500 -12.12900 1.000 17.52052 11 MET C O 1
ATOM 1321 N N . ALA D 1 18 ? -5.35500 -7.37900 -12.25700 1.000 14.52016 12 ALA C N 1
ATOM 1322 C CA . ALA D 1 18 ? -5.50300 -6.81800 -10.91200 1.000 13.61742 12 ALA C CA 1
ATOM 1323 C C . ALA D 1 18 ? -6.67300 -5.84300 -10.84600 1.000 17.59685 12 ALA C C 1
ATOM 1324 O O . ALA D 1 18 ? -7.48600 -5.88300 -9.90800 1.000 17.08363 12 ALA C O 1
ATOM 1326 N N . LEU D 1 19 ? -6.78100 -4.96500 -11.84400 1.000 16.30459 13 LEU C N 1
ATOM 1327 C CA . LEU D 1 19 ? -7.89100 -4.02300 -11.88000 1.000 18.98649 13 LEU C CA 1
ATOM 1328 C C . LEU D 1 19 ? -9.21800 -4.74800 -12.00600 1.000 18.75751 13 LEU C C 1
ATOM 1329 O O . LEU D 1 19 ? -10.19400 -4.39100 -11.33200 1.000 17.95478 13 LEU C O 1
ATOM 1334 N N . SER D 1 20 ? -9.27800 -5.75600 -12.88300 1.000 16.48882 14 SER C N 1
ATOM 1335 C CA . SER D 1 20 ? -10.49700 -6.53600 -13.06200 1.000 15.24393 14 SER C CA 1
ATOM 1336 C C . SER D 1 20 ? -10.87100 -7.29600 -11.79900 1.000 19.11282 14 SER C C 1
ATOM 1337 O O . SER D 1 20 ? -12.05500 -7.39800 -11.46400 1.000 19.81553 14 SER C O 1
ATOM 1340 N N . LEU D 1 21 ? -9.88600 -7.88300 -11.11300 1.000 16.07035 15 LEU C N 1
ATOM 1341 C CA . LEU D 1 21 ? -10.18500 -8.56700 -9.86000 1.000 14.25960 15 LEU C CA 1
ATOM 1342 C C . LEU D 1 21 ? -10.74100 -7.59500 -8.83300 1.000 17.74686 15 LEU C C 1
ATOM 1343 O O . LEU D 1 21 ? -11.72000 -7.90100 -8.13900 1.000 17.95742 15 LEU C O 1
ATOM 1348 N N . THR D 1 22 ? -10.14500 -6.40000 -8.74000 1.000 14.87284 16 THR C N 1
ATOM 1349 C CA . THR D 1 22 ? -10.63000 -5.39400 -7.80000 1.000 15.76242 16 THR C CA 1
ATOM 1350 C C . THR D 1 22 ? -12.09900 -5.06900 -8.06100 1.000 20.74986 16 THR C C 1
ATOM 1351 O O . THR D 1 22 ? -12.92500 -5.06300 -7.13900 1.000 20.83934 16 THR C O 1
ATOM 1355 N N . ARG D 1 23 ? -12.45100 -4.83500 -9.32500 1.000 18.08375 17 ARG C N 1
ATOM 1356 C CA . ARG D 1 23 ? -13.83700 -4.50800 -9.64200 1.000 22.06844 17 ARG C CA 1
ATOM 1357 C C . ARG D 1 23 ? -14.75400 -5.70700 -9.43000 1.000 25.42673 17 ARG C C 1
ATOM 1358 O O . ARG D 1 23 ? -15.87400 -5.55100 -8.91700 1.000 25.14775 17 ARG C O 1
ATOM 1366 N N . ALA D 1 24 ? -14.28100 -6.91700 -9.76900 1.000 19.56287 18 ALA C N 1
ATOM 1367 C CA . ALA D 1 24 ? -15.12000 -8.11000 -9.65000 1.000 20.68932 18 ALA C CA 1
ATOM 1368 C C . ALA D 1 24 ? -15.47200 -8.39700 -8.19300 1.000 22.94486 18 ALA C C 1
ATOM 1369 O O . ALA D 1 24 ? -16.62600 -8.70100 -7.86600 1.000 27.28485 18 ALA C O 1
ATOM 1371 N N . VAL D 1 25 ? -14.47900 -8.33400 -7.30400 1.000 19.46023 19 VAL C N 1
ATOM 1372 C CA . VAL D 1 25 ? -14.72800 -8.61400 -5.89300 1.000 23.14751 19 VAL C CA 1
ATOM 1373 C C . VAL D 1 25 ? -15.70700 -7.59800 -5.31500 1.000 32.23281 19 VAL C C 1
ATOM 1374 O O . VAL D 1 25 ? -16.66600 -7.96200 -4.62000 1.000 27.47435 19 VAL C O 1
ATOM 1378 N N . ALA D 1 26 ? -15.50500 -6.31200 -5.61400 1.000 31.34060 20 ALA C N 1
ATOM 1379 C CA . ALA D 1 26 ? -16.40900 -5.29300 -5.08400 1.000 30.45365 20 ALA C CA 1
ATOM 1380 C C . ALA D 1 26 ? -17.81600 -5.44000 -5.64300 1.000 37.04128 20 ALA C C 1
ATOM 1381 O O . ALA D 1 26 ? -18.79400 -5.13700 -4.94700 1.000 36.62018 20 ALA C O 1
ATOM 1383 N N . GLY D 1 27 ? -17.93900 -5.90600 -6.88000 1.000 34.07514 21 GLY C N 1
ATOM 1384 C CA . GLY D 1 27 ? -19.21600 -6.08800 -7.53000 1.000 35.70691 21 GLY C CA 1
ATOM 1385 C C . GLY D 1 27 ? -19.87600 -7.43400 -7.32400 1.000 32.63023 21 GLY C C 1
ATOM 1386 O O . GLY D 1 27 ? -20.97000 -7.65400 -7.85100 1.000 35.00946 21 GLY C O 1
ATOM 1387 N N . GLY D 1 28 ? -19.26100 -8.33600 -6.56000 1.000 26.10839 22 GLY C N 1
ATOM 1388 C CA . GLY D 1 28 ? -19.83100 -9.65000 -6.32900 1.000 25.64255 22 GLY C CA 1
ATOM 1389 C C . GLY D 1 28 ? -19.79100 -10.58500 -7.51700 1.000 32.85657 22 GLY C C 1
ATOM 1390 O O . GLY D 1 28 ? -20.54300 -11.56500 -7.54900 1.000 32.10911 22 GLY C O 1
ATOM 1391 N N . ASP D 1 29 ? -18.91500 -10.32600 -8.49200 1.000 27.29011 23 ASP C N 1
ATOM 1392 C CA . ASP D 1 29 ? -18.83300 -11.12900 -9.71600 1.000 28.78766 23 ASP C CA 1
ATOM 1393 C C . ASP D 1 29 ? -17.87400 -12.29400 -9.48900 1.000 24.28975 23 ASP C C 1
ATOM 1394 O O . ASP D 1 29 ? -16.66800 -12.19500 -9.72500 1.000 21.18412 23 ASP C O 1
ATOM 1399 N N . GLU D 1 30 ? -18.42800 -13.42700 -9.05900 1.000 23.17120 24 GLU C N 1
ATOM 1400 C CA . GLU D 1 30 ? -17.59300 -14.54000 -8.61700 1.000 21.21833 24 GLU C CA 1
ATOM 1401 C C . GLU D 1 30 ? -16.80400 -15.15500 -9.76600 1.000 20.01293 24 GLU C C 1
ATOM 1402 O O . GLU D 1 30 ? -15.62100 -15.47100 -9.60600 1.000 21.37362 24 GLU C O 1
ATOM 1408 N N . GLN D 1 31 ? -17.43600 -15.35300 -10.92400 1.000 22.67377 25 GLN C N 1
ATOM 1409 C CA . GLN D 1 31 ? -16.75100 -16.06000 -12.00400 1.000 23.84496 25 GLN C CA 1
ATOM 1410 C C . GLN D 1 31 ? -15.62600 -15.21100 -12.59700 1.000 20.94462 25 GLN C C 1
ATOM 1411 O O . GLN D 1 31 ? -14.54500 -15.72600 -12.90900 1.000 21.07884 25 GLN C O 1
ATOM 1417 N N . VAL D 1 32 ? -15.84500 -13.90400 -12.73000 1.000 21.74471 26 VAL C N 1
ATOM 1418 C CA . VAL D 1 32 ? -14.76800 -13.03700 -13.19800 1.000 18.13375 26 VAL C CA 1
ATOM 1419 C C . VAL D 1 32 ? -13.64100 -12.99300 -12.17800 1.000 15.58871 26 VAL C C 1
ATOM 1420 O O . VAL D 1 32 ? -12.46300 -13.04000 -12.53900 1.000 17.19680 26 VAL C O 1
ATOM 1424 N N . ALA D 1 33 ? -13.97900 -12.90100 -10.88600 1.000 16.63357 27 ALA C N 1
ATOM 1425 C CA . ALA D 1 33 ? -12.94900 -12.94400 -9.85300 1.000 14.80441 27 ALA C CA 1
ATOM 1426 C C . ALA D 1 33 ? -12.11500 -14.21800 -9.95700 1.000 15.90980 27 ALA C C 1
ATOM 1427 O O . ALA D 1 33 ? -10.88300 -14.16200 -9.87100 1.000 16.18089 27 ALA C O 1
ATOM 1429 N N . MET D 1 34 ? -12.77300 -15.37000 -10.15600 1.000 16.74411 28 MET C N 1
ATOM 1430 C CA . MET D 1 34 ? -12.05900 -16.63600 -10.33700 1.000 16.80991 28 MET C CA 1
ATOM 1431 C C . MET D 1 34 ? -11.12000 -16.57700 -11.53400 1.000 17.24680 28 MET C C 1
ATOM 1432 O O . MET D 1 34 ? -9.98300 -17.07100 -11.48300 1.000 16.64936 28 MET C O 1
ATOM 1437 N N . LYS D 1 35 ? -11.62500 -16.05700 -12.64900 1.000 14.47279 29 LYS C N 1
ATOM 1438 C CA . LYS D 1 35 ? -10.84500 -16.01300 -13.88000 1.000 12.22778 29 LYS C CA 1
ATOM 1439 C C . LYS D 1 35 ? -9.59600 -15.15800 -13.72000 1.000 14.01484 29 LYS C C 1
ATOM 1440 O O . LYS D 1 35 ? -8.51800 -15.51800 -14.21700 1.000 17.22575 29 LYS C O 1
ATOM 1446 N N . CYS D 1 36 ? -9.71500 -14.00100 -13.04800 1.000 16.52303 30 CYS C N 1
ATOM 1447 C CA . CYS D 1 36 ? -8.52400 -13.18700 -12.81400 1.000 15.44396 30 CYS C CA 1
ATOM 1448 C C . CYS D 1 36 ? -7.57400 -13.86800 -11.85200 1.000 14.13591 30 CYS C C 1
ATOM 1449 O O . CYS D 1 36 ? -6.36000 -13.83900 -12.05400 1.000 16.86781 30 CYS C O 1
ATOM 1452 N N . ALA D 1 37 ? -8.10800 -14.45700 -10.78100 1.000 13.63321 31 ALA C N 1
ATOM 1453 C CA . ALA D 1 37 ? -7.25500 -15.08800 -9.78300 1.000 14.41489 31 ALA C CA 1
ATOM 1454 C C . ALA D 1 37 ? -6.42900 -16.22400 -10.37400 1.000 13.95694 31 ALA C C 1
ATOM 1455 O O . ALA D 1 37 ? -5.23800 -16.36000 -10.05000 1.000 15.75715 31 ALA C O 1
ATOM 1457 N N . ILE D 1 38 ? -7.03300 -17.07200 -11.21500 1.000 15.03338 32 ILE C N 1
ATOM 1458 C CA . ILE D 1 38 ? -6.27500 -18.21100 -11.73000 1.000 13.21474 32 ILE C CA 1
ATOM 1459 C C . ILE D 1 38 ? -5.14600 -17.72600 -12.63900 1.000 14.98601 32 ILE C C 1
ATOM 1460 O O . ILE D 1 38 ? -4.03900 -18.28700 -12.63400 1.000 16.61515 32 ILE C O 1
ATOM 1465 N N . TRP D 1 39 ? -5.38800 -16.66100 -13.41400 1.000 13.01472 33 TRP C N 1
ATOM 1466 C CA . TRP D 1 39 ? -4.32500 -16.14600 -14.27900 1.000 14.78072 33 TRP C CA 1
ATOM 1467 C C . TRP D 1 39 ? -3.19800 -15.54400 -13.44800 1.000 17.07047 33 TRP C C 1
ATOM 1468 O O . TRP D 1 39 ? -2.01600 -15.80700 -13.69500 1.000 16.52567 33 TRP C O 1
ATOM 1479 N N . LEU D 1 40 ? -3.54800 -14.73500 -12.44200 1.000 12.81206 34 LEU C N 1
ATOM 1480 C CA . LEU D 1 40 ? -2.51400 -14.14700 -11.59700 1.000 13.59637 34 LEU C CA 1
ATOM 1481 C C . LEU D 1 40 ? -1.71200 -15.23500 -10.89100 1.000 13.56742 34 LEU C C 1
ATOM 1482 O O . LEU D 1 40 ? -0.48100 -15.14200 -10.79200 1.000 14.68597 34 LEU C O 1
ATOM 1487 N N . ALA D 1 41 ? -2.39500 -16.27900 -10.39600 1.000 14.36751 35 ALA C N 1
ATOM 1488 C CA . ALA D 1 41 ? -1.71700 -17.39100 -9.72600 1.000 15.02549 35 ALA C CA 1
ATOM 1489 C C . ALA D 1 41 ? -0.80300 -18.14600 -10.68000 1.000 15.28604 35 ALA C C 1
ATOM 1490 O O . ALA D 1 41 ? 0.33600 -18.48800 -10.33500 1.000 16.77306 35 ALA C O 1
ATOM 1492 N N . GLU D 1 42 ? -1.29800 -18.45600 -11.87500 1.000 14.94127 36 GLU C N 1
ATOM 1493 C CA . GLU D 1 42 ? -0.46300 -19.15700 -12.84400 1.000 15.10971 36 GLU C CA 1
ATOM 1494 C C . GLU D 1 42 ? 0.82600 -18.39000 -13.13300 1.000 15.97823 36 GLU C C 1
ATOM 1495 O O . GLU D 1 42 ? 1.90100 -18.99300 -13.28100 1.000 19.35758 36 GLU C O 1
ATOM 1501 N N . GLN D 1 43 ? 0.74300 -17.05800 -13.22300 1.000 13.00945 37 GLN C N 1
ATOM 1502 C CA . GLN D 1 43 ? 1.91100 -16.23300 -13.49200 1.000 15.50975 37 GLN C CA 1
ATOM 1503 C C . GLN D 1 43 ? 2.68800 -15.87300 -12.22900 1.000 17.23628 37 GLN C C 1
ATOM 1504 O O . GLN D 1 43 ? 3.74600 -15.23900 -12.33400 1.000 19.66815 37 GLN C O 1
ATOM 1510 N N . ARG D 1 44 ? 2.19600 -16.27700 -11.05300 1.000 17.47052 38 ARG C N 1
ATOM 1511 C CA . ARG D 1 44 ? 2.84900 -16.01600 -9.76700 1.000 19.71289 38 ARG C CA 1
ATOM 1512 C C . ARG D 1 44 ? 3.15100 -14.53400 -9.59200 1.000 17.64948 38 ARG C C 1
ATOM 1513 O O . ARG D 1 44 ? 4.26000 -14.13400 -9.22900 1.000 19.13387 38 ARG C O 1
ATOM 1521 N N . VAL D 1 45 ? 2.13700 -13.71800 -9.85100 1.000 15.97560 39 VAL C N 1
ATOM 1522 C CA . VAL D 1 45 ? 2.24800 -12.26400 -9.75000 1.000 13.54373 39 VAL C CA 1
ATOM 1523 C C . VAL D 1 45 ? 2.29000 -11.82800 -8.29100 1.000 16.86255 39 VAL C C 1
ATOM 1524 O O . VAL D 1 45 ? 1.34100 -12.11900 -7.55600 1.000 17.60474 39 VAL C O 1
ATOM 1528 N N . PRO D 1 46 ? 3.33100 -11.13600 -7.82000 1.000 13.67796 40 PRO C N 1
ATOM 1529 C CA . PRO D 1 46 ? 3.30000 -10.63700 -6.43400 1.000 13.97010 40 PRO C CA 1
ATOM 1530 C C . PRO D 1 46 ? 2.32200 -9.47900 -6.31200 1.000 16.57830 40 PRO C C 1
ATOM 1531 O O . PRO D 1 46 ? 2.39700 -8.51200 -7.07000 1.000 15.99139 40 PRO C O 1
ATOM 1535 N N . LEU D 1 47 ? 1.39500 -9.58900 -5.36400 1.000 15.25709 41 LEU C N 1
ATOM 1536 C CA . LEU D 1 47 ? 0.30700 -8.63600 -5.23400 1.000 15.63872 41 LEU C CA 1
ATOM 1537 C C . LEU D 1 47 ? 0.38300 -7.90500 -3.90000 1.000 16.92835 41 LEU C C 1
ATOM 1538 O O . LEU D 1 47 ? 0.90400 -8.43000 -2.91200 1.000 19.51023 41 LEU C O 1
ATOM 1543 N N . SER D 1 48 ? -0.16200 -6.68600 -3.89000 1.000 13.08315 42 SER C N 1
ATOM 1544 C CA . SER D 1 48 ? -0.44000 -5.92000 -2.68400 1.000 18.07848 42 SER C CA 1
ATOM 1545 C C . SER D 1 48 ? -1.95000 -5.78500 -2.58400 1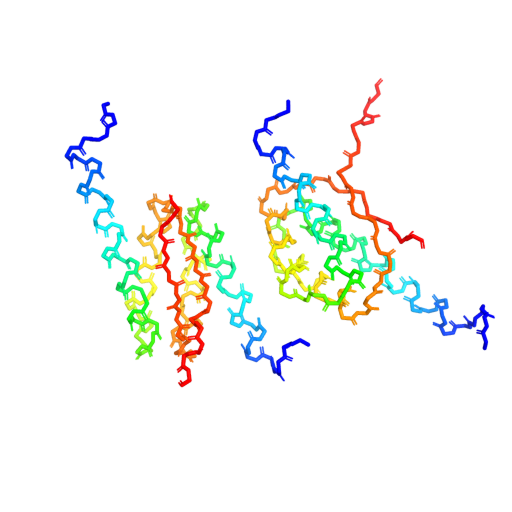.000 17.56000 42 SER C C 1
ATOM 1546 O O . SER D 1 48 ? -2.57200 -5.14800 -3.43700 1.000 16.81781 42 SER C O 1
ATOM 1549 N N . VAL D 1 49 ? -2.55100 -6.37100 -1.55100 1.000 19.52076 43 VAL C N 1
ATOM 1550 C CA . VAL D 1 49 ? -4.00700 -6.42800 -1.45700 1.000 23.91866 43 VAL C CA 1
ATOM 1551 C C . VAL D 1 49 ? -4.40700 -5.86000 -0.10700 1.000 25.42673 43 VAL C C 1
ATOM 1552 O O . VAL D 1 49 ? -3.91500 -6.32600 0.93000 1.000 33.12502 43 VAL C O 1
ATOM 1556 N N . GLN D 1 50 ? -5.28000 -4.85200 -0.10800 1.000 21.92631 44 GLN C N 1
ATOM 1557 C CA . GLN D 1 50 ? -5.74000 -4.25400 1.13800 1.000 23.02381 44 GLN C CA 1
ATOM 1558 C C . GLN D 1 50 ? -7.19500 -3.81100 1.03800 1.000 22.24740 44 GLN C C 1
ATOM 1559 O O . GLN D 1 50 ? -7.68200 -3.42900 -0.02800 1.000 23.71337 44 GLN C O 1
ATOM 1565 N N . LEU D 1 51 ? -7.88600 -3.85800 2.17700 1.000 23.24752 45 LEU C N 1
ATOM 1566 C CA . LEU D 1 51 ? -9.26600 -3.41000 2.22200 1.000 25.05300 45 LEU C CA 1
ATOM 1567 C C . LEU D 1 51 ? -9.33800 -1.89200 2.15900 1.000 27.35591 45 LEU C C 1
ATOM 1568 O O . LEU D 1 51 ? -8.42700 -1.18200 2.60200 1.000 35.03052 45 LEU C O 1
ATOM 1573 N N . LYS D 1 52 ? -10.44400 -1.39600 1.61800 1.000 31.48009 46 LYS C N 1
ATOM 1574 C CA . LYS D 1 52 ? -10.78300 0.02100 1.75300 1.000 48.01892 46 LYS C CA 1
ATOM 1575 C C . LYS D 1 52 ? -11.33900 0.34700 3.13500 1.000 47.77678 46 LYS C C 1
ATOM 1576 O O . LYS D 1 52 ? -12.53100 0.20200 3.38400 1.000 55.84354 46 LYS C O 1
#